Protein AF-0000000085050355 (afdb_homodimer)

Radius of gyration: 16.95 Å; Cα contacts (8 Å, |Δi|>4): 546; chains: 2; bounding box: 40×44×36 Å

Solvent-accessible surface area (backbone atoms only — not comparable to full-atom values): 13183 Å² total; per-residue (Å²): 129,54,68,48,46,66,67,60,40,51,52,50,50,50,52,51,52,51,41,52,52,20,44,69,64,50,34,58,71,58,42,54,68,39,34,41,90,36,72,80,19,34,38,36,40,36,39,44,83,30,73,11,36,65,46,47,52,53,49,56,70,72,55,78,50,58,82,57,66,44,77,59,64,70,51,73,49,29,47,49,92,39,36,31,42,38,37,31,34,30,36,40,79,93,47,90,55,50,28,40,37,40,34,36,33,38,52,50,98,92,41,67,19,37,42,32,36,41,33,38,64,59,47,72,71,118,130,54,67,49,47,65,68,60,38,52,52,50,50,51,51,50,52,50,42,52,52,21,44,69,65,51,34,60,71,59,43,53,68,37,34,41,88,37,72,80,17,34,39,35,42,36,38,44,83,30,70,10,36,66,46,47,52,54,48,55,71,71,54,79,52,59,84,58,66,43,77,60,65,70,50,74,50,29,48,47,94,38,36,32,40,39,36,32,34,29,36,39,79,94,46,91,55,51,29,39,36,39,35,36,33,38,50,51,97,91,40,66,20,35,42,32,37,41,33,37,65,60,45,72,70,120

Secondary structure (DSSP, 8-state):
--B--HHHHHHHHHHHHHHHHHHHHT-HHHHHHHB--STT-EEE-SS-EEESHHHHHHHHHHH--PPPEEEEEEEEEEETTTEEEEEEEEEETT--SEEEEEEEEEEETTEEEEEEEEEEE--S--/--B--HHHHHHHHHHHHHHHHHHHTT-HHHHHHHB--STT-EEE-SS-EEESHHHHHHHHHHH--PPPEEEEEEEEEEETTTEEEEEEEEEETT--SEEEEEEEEEEETTEEEEEEEEEEE--S--

Nearest PDB structures (foldseek):
  2rcd-assembly2_C  TM=9.798E-01  e=4.574E-16  Pectobacterium atrosepticum SCRI1043
  6bju-assembly2_C  TM=9.538E-01  e=9.549E-16  Pseudomonas sp. EGD-AKN5
  6d63-assembly4_H  TM=9.567E-01  e=8.446E-16  Pseudomonas sp. ADP
  6bjt-assembly1_A  TM=9.469E-01  e=2.120E-15  Pseudomonas sp. EGD-AKN5
  6d63-assembly3_F  TM=9.342E-01  e=1.560E-15  Pseudomonas sp. ADP

pLDDT: mean 96.72, std 5.08, range [58.81, 99.0]

Structure (mmCIF, N/CA/C/O backbone):
data_AF-0000000085050355-model_v1
#
loop_
_entity.id
_entity.type
_entity.pdbx_description
1 polymer 'Oxalurate catabolism protein HpxZ'
#
loop_
_atom_site.group_PDB
_atom_site.id
_atom_site.type_symbol
_atom_site.label_atom_id
_atom_site.label_alt_id
_atom_site.label_comp_id
_atom_site.label_asym_id
_atom_site.label_entity_id
_atom_site.label_seq_id
_atom_site.pdbx_PDB_ins_code
_atom_site.Cartn_x
_atom_site.Cartn_y
_atom_site.Cartn_z
_atom_site.occupancy
_atom_site.B_iso_or_equiv
_atom_site.auth_seq_id
_atom_site.auth_comp_id
_atom_site.auth_asym_id
_atom_site.auth_atom_id
_atom_site.pdbx_PDB_model_num
ATOM 1 N N . MET A 1 1 ? -19.562 1.194 10.039 1 87.94 1 MET A N 1
ATOM 2 C CA . MET A 1 1 ? -18.844 0.127 9.344 1 87.94 1 MET A CA 1
ATOM 3 C C . MET A 1 1 ? -18.234 -0.851 10.336 1 87.94 1 MET A C 1
ATOM 5 O O . MET A 1 1 ? -17.656 -0.437 11.344 1 87.94 1 MET A O 1
ATOM 9 N N . ARG A 1 2 ? -18.453 -2.234 10.086 1 91.88 2 ARG A N 1
ATOM 10 C CA . ARG A 1 2 ? -17.891 -3.266 10.953 1 91.88 2 ARG A CA 1
ATOM 11 C C . ARG A 1 2 ? -16.453 -3.578 10.578 1 91.88 2 ARG A C 1
ATOM 13 O O . ARG A 1 2 ? -16.125 -3.73 9.398 1 91.88 2 ARG A O 1
ATOM 20 N N . LEU A 1 3 ? -15.617 -3.609 11.664 1 97.31 3 LEU A N 1
ATOM 21 C CA . LEU A 1 3 ? -14.227 -3.982 11.445 1 97.31 3 LEU A CA 1
ATOM 22 C C . LEU A 1 3 ? -13.992 -5.449 11.797 1 97.31 3 LEU A C 1
ATOM 24 O O . LEU A 1 3 ? -14.539 -5.949 12.781 1 97.31 3 LEU A O 1
ATOM 28 N N . ASN A 1 4 ? -13.297 -6.129 10.977 1 98.44 4 ASN A N 1
ATOM 29 C CA . ASN A 1 4 ? -12.758 -7.457 11.25 1 98.44 4 ASN A CA 1
ATOM 30 C C . ASN A 1 4 ? -13.867 -8.453 11.594 1 98.44 4 ASN A C 1
ATOM 32 O O . ASN A 1 4 ? -13.805 -9.133 12.617 1 98.44 4 ASN A O 1
ATOM 36 N N . ASP A 1 5 ? -14.945 -8.414 10.719 1 98.5 5 ASP A N 1
ATOM 37 C CA . ASP A 1 5 ? -15.852 -9.555 10.781 1 98.5 5 ASP A CA 1
ATOM 38 C C . ASP A 1 5 ? -15.07 -10.875 10.758 1 98.5 5 ASP A C 1
ATOM 40 O O . ASP A 1 5 ? -14.25 -11.094 9.859 1 98.5 5 ASP A O 1
ATOM 44 N N . PRO A 1 6 ? -15.289 -11.742 11.742 1 98.31 6 PRO A N 1
ATOM 45 C CA . PRO A 1 6 ? -14.406 -12.898 11.891 1 98.31 6 PRO A CA 1
ATOM 46 C C . PRO A 1 6 ? -14.414 -13.812 10.672 1 98.31 6 PRO A C 1
ATOM 48 O O . PRO A 1 6 ? -13.391 -14.43 10.344 1 98.31 6 PRO A O 1
ATOM 51 N N . VAL A 1 7 ? -15.516 -13.953 10.039 1 98.44 7 VAL A N 1
ATOM 52 C CA . VAL A 1 7 ? -15.602 -14.812 8.859 1 98.44 7 VAL A CA 1
ATOM 53 C C . VAL A 1 7 ? -14.812 -14.188 7.711 1 98.44 7 VAL A C 1
ATOM 55 O O . VAL A 1 7 ? -14.023 -14.867 7.055 1 98.44 7 VAL A O 1
ATOM 58 N N . LEU A 1 8 ? -15.039 -12.883 7.457 1 98.69 8 LEU A N 1
ATOM 59 C CA . LEU A 1 8 ? -14.352 -12.18 6.379 1 98.69 8 LEU A CA 1
ATOM 60 C C . LEU A 1 8 ? -12.852 -12.102 6.645 1 98.69 8 LEU A C 1
ATOM 62 O O . LEU A 1 8 ? -12.047 -12.219 5.719 1 98.69 8 LEU A O 1
ATOM 66 N N . LEU A 1 9 ? -12.492 -11.883 7.926 1 98.81 9 LEU A N 1
ATOM 67 C CA . LEU A 1 9 ? -11.078 -11.867 8.297 1 98.81 9 LEU A CA 1
ATOM 68 C C . LEU A 1 9 ? -10.422 -13.211 8 1 98.81 9 LEU A C 1
ATOM 70 O O . LEU A 1 9 ? -9.312 -13.258 7.465 1 98.81 9 LEU A O 1
ATOM 74 N N . LYS A 1 10 ? -11.086 -14.289 8.344 1 98.81 10 LYS A N 1
ATOM 75 C CA . LYS A 1 10 ? -10.555 -15.609 8.039 1 98.81 10 LYS A CA 1
ATOM 76 C C . LYS A 1 10 ? -10.375 -15.797 6.535 1 98.81 10 LYS A C 1
ATOM 78 O O . LYS A 1 10 ? -9.344 -16.312 6.09 1 98.81 10 LYS A O 1
ATOM 83 N N . GLU A 1 11 ? -11.359 -15.352 5.758 1 98.81 11 GLU A N 1
ATOM 84 C CA . GLU A 1 11 ? -11.32 -15.508 4.305 1 98.81 11 GLU A CA 1
ATOM 85 C C . GLU A 1 11 ? -10.133 -14.766 3.699 1 98.81 11 GLU A C 1
ATOM 87 O O . GLU A 1 11 ? -9.383 -15.328 2.904 1 98.81 11 GLU A O 1
ATOM 92 N N . VAL A 1 12 ? -9.977 -13.523 4.078 1 98.88 12 VAL A N 1
ATOM 93 C CA . VAL A 1 12 ? -8.922 -12.742 3.451 1 98.88 12 VAL A CA 1
ATOM 94 C C . VAL A 1 12 ? -7.562 -13.195 3.971 1 98.88 12 VAL A C 1
ATOM 96 O O . VAL A 1 12 ? -6.566 -13.164 3.242 1 98.88 12 VAL A O 1
ATOM 99 N N . THR A 1 13 ? -7.5 -13.656 5.211 1 98.94 13 THR A N 1
ATOM 100 C CA . THR A 1 13 ? -6.266 -14.219 5.738 1 98.94 13 THR A CA 1
ATOM 101 C C . THR A 1 13 ? -5.848 -15.453 4.938 1 98.94 13 THR A C 1
ATOM 103 O O . THR A 1 13 ? -4.68 -15.602 4.578 1 98.94 13 THR A O 1
ATOM 106 N N . GLU A 1 14 ? -6.789 -16.297 4.641 1 98.88 14 GLU A N 1
ATOM 107 C CA . GLU A 1 14 ? -6.512 -17.469 3.818 1 98.88 14 GLU A CA 1
ATOM 108 C C . GLU A 1 14 ? -6.043 -17.062 2.424 1 98.88 14 GLU A C 1
ATOM 110 O O . GLU A 1 14 ? -5.121 -17.672 1.874 1 98.88 14 GLU A O 1
ATOM 115 N N . ALA A 1 15 ? -6.664 -16.062 1.852 1 98.94 15 ALA A N 1
ATOM 116 C CA . ALA A 1 15 ? -6.258 -15.578 0.539 1 98.94 15 ALA A CA 1
ATOM 117 C C . ALA A 1 15 ? -4.84 -15.016 0.579 1 98.94 15 ALA A C 1
ATOM 119 O O . ALA A 1 15 ? -4.043 -15.266 -0.331 1 98.94 15 ALA A O 1
ATOM 120 N N . PHE A 1 16 ? -4.52 -14.297 1.636 1 98.94 16 PHE A N 1
ATOM 121 C CA . PHE A 1 16 ? -3.189 -13.719 1.806 1 98.94 16 PHE A CA 1
ATOM 122 C C . PHE A 1 16 ? -2.131 -14.82 1.852 1 98.94 16 PHE A C 1
ATOM 124 O O . PHE A 1 16 ? -1.107 -14.727 1.17 1 98.94 16 PHE A O 1
ATOM 131 N N . TYR A 1 17 ? -2.373 -15.828 2.617 1 98.94 17 TYR A N 1
ATOM 132 C CA . TYR A 1 17 ? -1.366 -16.875 2.76 1 98.94 17 TYR A CA 1
ATOM 133 C C . TYR A 1 17 ? -1.316 -17.75 1.52 1 98.94 17 TYR A C 1
ATOM 135 O O . TYR A 1 17 ? -0.266 -18.312 1.187 1 98.94 17 TYR A O 1
ATOM 143 N N . ALA A 1 18 ? -2.465 -17.875 0.784 1 98.88 18 ALA A N 1
ATOM 144 C CA . ALA A 1 18 ? -2.428 -18.531 -0.52 1 98.88 18 ALA A CA 1
ATOM 145 C C . ALA A 1 18 ? -1.526 -17.766 -1.49 1 98.88 18 ALA A C 1
ATOM 147 O O . ALA A 1 18 ? -0.791 -18.375 -2.27 1 98.88 18 ALA A O 1
ATOM 148 N N . TYR A 1 19 ? -1.562 -16.484 -1.423 1 98.88 19 TYR A N 1
ATOM 149 C CA . TYR A 1 19 ? -0.681 -15.68 -2.262 1 98.88 19 TYR A CA 1
ATOM 150 C C . TYR A 1 19 ? 0.779 -15.898 -1.882 1 98.88 19 TYR A C 1
ATOM 152 O O . TYR A 1 19 ? 1.638 -16.047 -2.754 1 98.88 19 TYR A O 1
ATOM 160 N N . GLU A 1 20 ? 1.057 -15.852 -0.571 1 98.88 20 GLU A N 1
ATOM 161 C CA . GLU A 1 20 ? 2.424 -16.078 -0.113 1 98.88 20 GLU A CA 1
ATOM 162 C C . GLU A 1 20 ? 2.957 -17.422 -0.604 1 98.88 20 GLU A C 1
ATOM 164 O O . GLU A 1 20 ? 4.09 -17.516 -1.077 1 98.88 20 GLU A O 1
ATOM 169 N N . ALA A 1 21 ? 2.117 -18.422 -0.503 1 98.81 21 ALA A N 1
ATOM 170 C CA . ALA A 1 21 ? 2.51 -19.75 -0.967 1 98.81 21 ALA A CA 1
ATOM 171 C C . ALA A 1 21 ? 2.77 -19.75 -2.471 1 98.81 21 ALA A C 1
ATOM 173 O O . ALA A 1 21 ? 3.744 -20.344 -2.938 1 98.81 21 ALA A O 1
ATOM 174 N N . ALA A 1 22 ? 1.884 -19.125 -3.236 1 98.81 22 ALA A N 1
ATOM 175 C CA . ALA A 1 22 ? 2.037 -19.031 -4.688 1 98.81 22 ALA A CA 1
ATOM 176 C C . ALA A 1 22 ? 3.318 -18.297 -5.059 1 98.81 22 ALA A C 1
ATOM 178 O O . ALA A 1 22 ? 4.039 -18.703 -5.973 1 98.81 22 ALA A O 1
ATOM 179 N N . LEU A 1 23 ? 3.586 -17.203 -4.363 1 98.38 23 LEU A N 1
ATOM 180 C CA . LEU A 1 23 ? 4.777 -16.391 -4.594 1 98.38 23 LEU A CA 1
ATOM 181 C C . LEU A 1 23 ? 6.043 -17.203 -4.344 1 98.38 23 LEU A C 1
ATOM 183 O O . LEU A 1 23 ? 6.969 -17.172 -5.16 1 98.38 23 LEU A O 1
ATOM 187 N N . MET A 1 24 ? 6.105 -17.906 -3.279 1 97.94 24 MET A N 1
ATOM 188 C CA . MET A 1 24 ? 7.285 -18.672 -2.898 1 97.94 24 MET A CA 1
ATOM 189 C C . MET A 1 24 ? 7.48 -19.859 -3.83 1 97.94 24 MET A C 1
ATOM 191 O O . MET A 1 24 ? 8.609 -20.297 -4.062 1 97.94 24 MET A O 1
ATOM 195 N N . ALA A 1 25 ? 6.402 -20.328 -4.441 1 98 25 ALA A N 1
ATOM 196 C CA . ALA A 1 25 ? 6.457 -21.469 -5.352 1 98 25 ALA A CA 1
ATOM 197 C C . ALA A 1 25 ? 6.57 -21 -6.801 1 98 25 ALA A C 1
ATOM 199 O O . ALA A 1 25 ? 6.656 -21.828 -7.715 1 98 25 ALA A O 1
ATOM 200 N N . ASP A 1 26 ? 6.547 -19.734 -7.02 1 97.62 26 ASP A N 1
ATOM 201 C CA . ASP A 1 26 ? 6.496 -19.156 -8.359 1 97.62 26 ASP A CA 1
ATOM 202 C C . ASP A 1 26 ? 5.344 -19.75 -9.164 1 97.62 26 ASP A C 1
ATOM 204 O O . ASP A 1 26 ? 5.531 -20.141 -10.32 1 97.62 26 ASP A O 1
ATOM 208 N N . ASP A 1 27 ? 4.27 -19.906 -8.523 1 98.19 27 ASP A N 1
ATOM 209 C CA . ASP A 1 27 ? 3.025 -20.359 -9.141 1 98.19 27 ASP A CA 1
ATOM 210 C C . ASP A 1 27 ? 2.285 -19.188 -9.789 1 98.19 27 ASP A C 1
ATOM 212 O O . ASP A 1 27 ? 1.373 -18.609 -9.188 1 98.19 27 ASP A O 1
ATOM 216 N N . ILE A 1 28 ? 2.592 -18.859 -11.023 1 97.94 28 ILE A N 1
ATOM 217 C CA . ILE A 1 28 ? 2.131 -17.672 -11.711 1 97.94 28 ILE A CA 1
ATOM 218 C C . ILE A 1 28 ? 0.614 -17.719 -11.883 1 97.94 28 ILE A C 1
ATOM 220 O O . ILE A 1 28 ? -0.086 -16.75 -11.586 1 97.94 28 ILE A O 1
ATOM 224 N N . PRO A 1 29 ? 0.012 -18.891 -12.32 1 98 29 PRO A N 1
ATOM 225 C CA . PRO A 1 29 ? -1.447 -18.938 -12.445 1 98 29 PRO A CA 1
ATOM 226 C C . PRO A 1 29 ? -2.158 -18.641 -11.125 1 98 29 PRO A C 1
ATOM 228 O O . PRO A 1 29 ? -3.172 -17.938 -11.109 1 98 29 PRO A O 1
ATOM 231 N N . ALA A 1 30 ? -1.652 -19.141 -10.016 1 98.31 30 ALA A N 1
ATOM 232 C CA . ALA A 1 30 ? -2.268 -18.891 -8.719 1 98.31 30 ALA A CA 1
ATOM 233 C C . ALA A 1 30 ? -2.152 -17.422 -8.328 1 98.31 30 ALA A C 1
ATOM 235 O O . ALA A 1 30 ? -3.1 -16.844 -7.797 1 98.31 30 ALA A O 1
ATOM 236 N N . MET A 1 31 ? -0.93 -16.812 -8.547 1 98.62 31 MET A N 1
ATOM 237 C CA . MET A 1 31 ? -0.775 -15.383 -8.273 1 98.62 31 MET A CA 1
ATOM 238 C C . MET A 1 31 ? -1.747 -14.555 -9.117 1 98.62 31 MET A C 1
ATOM 240 O O . MET A 1 31 ? -2.373 -13.625 -8.609 1 98.62 31 MET A O 1
ATOM 244 N N . ASP A 1 32 ? -1.869 -14.977 -10.328 1 98.25 32 ASP A N 1
ATOM 245 C CA . ASP A 1 32 ? -2.762 -14.273 -11.242 1 98.25 32 ASP A CA 1
ATOM 246 C C . ASP A 1 32 ? -4.211 -14.344 -10.766 1 98.25 32 ASP A C 1
ATOM 248 O O . ASP A 1 32 ? -4.953 -13.359 -10.859 1 98.25 32 ASP A O 1
ATOM 252 N N . ARG A 1 33 ? -4.664 -15.453 -10.227 1 98.25 33 ARG A N 1
ATOM 253 C CA . ARG A 1 33 ? -6.027 -15.641 -9.75 1 98.25 33 ARG A CA 1
ATOM 254 C C . ARG A 1 33 ? -6.301 -14.773 -8.523 1 98.25 33 ARG A C 1
ATOM 256 O O . ARG A 1 33 ? -7.453 -14.453 -8.234 1 98.25 33 ARG A O 1
ATOM 263 N N . LEU A 1 34 ? -5.254 -14.383 -7.887 1 98.81 34 LEU A N 1
ATOM 264 C CA . LEU A 1 34 ? -5.418 -13.664 -6.625 1 98.81 34 LEU A CA 1
ATOM 265 C C . LEU A 1 34 ? -5.301 -12.156 -6.836 1 98.81 34 LEU A C 1
ATOM 267 O O . LEU A 1 34 ? -5.574 -11.375 -5.922 1 98.81 34 LEU A O 1
ATOM 271 N N . PHE A 1 35 ? -4.922 -11.719 -8.039 1 98.88 35 PHE A N 1
ATOM 272 C CA . PHE A 1 35 ? -4.941 -10.305 -8.398 1 98.88 35 PHE A CA 1
ATOM 273 C C . PHE A 1 35 ? -6.18 -9.977 -9.227 1 98.88 35 PHE A C 1
ATOM 275 O O . PHE A 1 35 ? -6.613 -10.789 -10.055 1 98.88 35 PHE A O 1
ATOM 282 N N . ARG A 1 36 ? -6.734 -8.852 -8.992 1 98.75 36 ARG A N 1
ATOM 283 C CA . ARG A 1 36 ? -7.832 -8.43 -9.859 1 98.75 36 ARG A CA 1
ATOM 284 C C . ARG A 1 36 ? -7.355 -8.234 -11.297 1 98.75 36 ARG A C 1
ATOM 286 O O . ARG A 1 36 ? -6.387 -7.512 -11.539 1 98.75 36 ARG A O 1
ATOM 293 N N . GLU A 1 37 ? -8.039 -8.836 -12.203 1 98.31 37 GLU A N 1
ATOM 294 C CA . GLU A 1 37 ? -7.738 -8.688 -13.625 1 98.31 37 GLU A CA 1
ATOM 295 C C . GLU A 1 37 ? -8.344 -7.402 -14.18 1 98.31 37 GLU A C 1
ATOM 297 O O . GLU A 1 37 ? -9.414 -7.43 -14.789 1 98.31 37 GLU A O 1
ATOM 302 N N . ALA A 1 38 ? -7.605 -6.316 -14.055 1 98.44 38 ALA A N 1
ATOM 303 C CA . ALA A 1 38 ? -8.141 -5.02 -14.453 1 98.44 38 ALA A CA 1
ATOM 304 C C . ALA A 1 38 ? -7.016 -4.02 -14.719 1 98.44 38 ALA A C 1
ATOM 306 O O . ALA A 1 38 ? -5.902 -4.18 -14.203 1 98.44 38 ALA A O 1
ATOM 307 N N . ALA A 1 39 ? -7.293 -2.986 -15.477 1 98.31 39 ALA A N 1
ATOM 308 C CA . ALA A 1 39 ? -6.336 -1.929 -15.789 1 98.31 39 ALA A CA 1
ATOM 309 C C . ALA A 1 39 ? -6.035 -1.078 -14.555 1 98.31 39 ALA A C 1
ATOM 311 O O . ALA A 1 39 ? -4.996 -0.412 -14.492 1 98.31 39 ALA A O 1
ATOM 312 N N . GLU A 1 40 ? -6.891 -1.129 -13.492 1 98.44 40 GLU A N 1
ATOM 313 C CA . GLU A 1 40 ? -6.73 -0.308 -12.297 1 98.44 40 GLU A CA 1
ATOM 314 C C . GLU A 1 40 ? -5.824 -0.994 -11.273 1 98.44 40 GLU A C 1
ATOM 316 O O . GLU A 1 40 ? -5.383 -0.368 -10.312 1 98.44 40 GLU A O 1
ATOM 321 N N . THR A 1 41 ? -5.531 -2.287 -11.516 1 98.88 41 THR A N 1
ATOM 322 C CA . THR A 1 41 ? -4.68 -3.014 -10.586 1 98.88 41 THR A CA 1
ATOM 323 C C . THR A 1 41 ? -3.23 -2.543 -10.695 1 98.88 41 THR A C 1
ATOM 325 O O . THR A 1 41 ? -2.686 -2.451 -11.797 1 98.88 41 THR A O 1
ATOM 328 N N . ILE A 1 42 ? -2.625 -2.219 -9.516 1 98.94 42 ILE A N 1
ATOM 329 C CA . ILE A 1 42 ? -1.301 -1.604 -9.531 1 98.94 42 ILE A CA 1
ATOM 330 C C . ILE A 1 42 ? -0.37 -2.357 -8.586 1 98.94 42 ILE A C 1
ATOM 332 O O . ILE A 1 42 ? -0.769 -2.729 -7.48 1 98.94 42 ILE A O 1
ATOM 336 N N . ARG A 1 43 ? 0.826 -2.582 -9.023 1 98.88 43 ARG A N 1
ATOM 337 C CA . ARG A 1 43 ? 1.877 -3.129 -8.164 1 98.88 43 ARG A CA 1
ATOM 338 C C . ARG A 1 43 ? 3.148 -2.293 -8.266 1 98.88 43 ARG A C 1
ATOM 340 O O . ARG A 1 43 ? 3.723 -2.146 -9.344 1 98.88 43 ARG A O 1
ATOM 347 N N . PHE A 1 44 ? 3.496 -1.656 -7.16 1 98.81 44 PHE A N 1
ATOM 348 C CA . PHE A 1 44 ? 4.844 -1.123 -6.988 1 98.81 44 PHE A CA 1
ATOM 349 C C . PHE A 1 44 ? 5.758 -2.16 -6.348 1 98.81 44 PHE A C 1
ATOM 351 O O . PHE A 1 44 ? 5.586 -2.508 -5.176 1 98.81 44 PHE A O 1
ATOM 358 N N . GLY A 1 45 ? 6.68 -2.725 -7.129 1 97.62 45 GLY A N 1
ATOM 359 C CA . GLY A 1 45 ? 7.648 -3.676 -6.602 1 97.62 45 GLY A CA 1
ATOM 360 C C . GLY A 1 45 ? 8.898 -3.016 -6.059 1 97.62 45 GLY A C 1
ATOM 361 O O . GLY A 1 45 ? 8.938 -1.794 -5.891 1 97.62 45 GLY A O 1
ATOM 362 N N . VAL A 1 46 ? 9.867 -3.846 -5.711 1 96.25 46 VAL A N 1
ATOM 363 C CA . VAL A 1 46 ? 11.117 -3.314 -5.168 1 96.25 46 VAL A CA 1
ATOM 364 C C . VAL A 1 46 ? 11.734 -2.328 -6.156 1 96.25 46 VAL A C 1
ATOM 366 O O . VAL A 1 46 ? 12.148 -1.231 -5.773 1 96.25 46 VAL A O 1
ATOM 369 N N . GLY A 1 47 ? 11.734 -2.744 -7.398 1 95.88 47 GLY A N 1
ATOM 370 C CA . GLY A 1 47 ? 12.328 -1.902 -8.422 1 95.88 47 GLY A CA 1
ATOM 371 C C . GLY A 1 47 ? 11.383 -1.597 -9.57 1 95.88 47 GLY A C 1
ATOM 372 O O . GLY A 1 47 ? 11.789 -1.001 -10.57 1 95.88 47 GLY A O 1
ATOM 373 N N . GLU A 1 48 ? 10.094 -2.002 -9.453 1 96.81 48 GLU A N 1
ATOM 374 C CA . GLU A 1 48 ? 9.164 -1.922 -10.57 1 96.81 48 GLU A CA 1
ATOM 375 C C . GLU A 1 48 ? 7.969 -1.037 -10.234 1 96.81 48 GLU A C 1
ATOM 377 O O . GLU A 1 48 ? 7.52 -1.004 -9.086 1 96.81 48 GLU A O 1
ATOM 382 N N . VAL A 1 49 ? 7.516 -0.317 -11.164 1 98.31 49 VAL A N 1
ATOM 383 C CA . VAL A 1 49 ? 6.27 0.445 -11.141 1 98.31 49 VAL A CA 1
ATOM 384 C C . VAL A 1 49 ? 5.34 -0.052 -12.242 1 98.31 49 VAL A C 1
ATOM 386 O O . VAL A 1 49 ? 5.52 0.289 -13.414 1 98.31 49 VAL A O 1
ATOM 389 N N . LEU A 1 50 ? 4.336 -0.841 -11.844 1 98.75 50 LEU A N 1
ATOM 390 C CA . LEU A 1 50 ? 3.523 -1.568 -12.812 1 98.75 50 LEU A CA 1
ATOM 391 C C . LEU A 1 50 ? 2.064 -1.129 -12.734 1 98.75 50 LEU A C 1
ATOM 393 O O . LEU A 1 50 ? 1.419 -1.282 -11.703 1 98.75 50 LEU A O 1
ATOM 397 N N . TYR A 1 51 ? 1.546 -0.562 -13.789 1 98.81 51 TYR A N 1
ATOM 398 C CA . TYR A 1 51 ? 0.153 -0.149 -13.914 1 98.81 51 TYR A CA 1
ATOM 399 C C . TYR A 1 51 ? -0.626 -1.12 -14.797 1 98.81 51 TYR A C 1
ATOM 401 O O . TYR A 1 51 ? -0.312 -1.287 -15.977 1 98.81 51 TYR A O 1
ATOM 409 N N . GLY A 1 52 ? -1.594 -1.771 -14.164 1 98.88 52 GLY A N 1
ATOM 410 C CA . GLY A 1 52 ? -2.451 -2.693 -14.891 1 98.88 52 GLY A CA 1
ATOM 411 C C . GLY A 1 52 ? -2.006 -4.141 -14.781 1 98.88 52 GLY A C 1
ATOM 412 O O . GLY A 1 52 ? -0.808 -4.422 -14.711 1 98.88 52 GLY A O 1
ATOM 413 N N . ILE A 1 53 ? -2.988 -5.023 -14.938 1 98.81 53 ILE A N 1
ATOM 414 C CA . ILE A 1 53 ? -2.744 -6.445 -14.727 1 98.81 53 ILE A CA 1
ATOM 415 C C . ILE A 1 53 ? -1.814 -6.977 -15.82 1 98.81 53 ILE A C 1
ATOM 417 O O . ILE A 1 53 ? -0.996 -7.863 -15.562 1 98.81 53 ILE A O 1
ATOM 421 N N . GLU A 1 54 ? -1.865 -6.41 -16.984 1 98.69 54 GLU A N 1
ATOM 422 C CA . GLU A 1 54 ? -1.025 -6.906 -18.078 1 98.69 54 GLU A CA 1
ATOM 423 C C . GLU A 1 54 ? 0.451 -6.633 -17.797 1 98.69 54 GLU A C 1
ATOM 425 O O . GLU A 1 54 ? 1.305 -7.48 -18.062 1 98.69 54 GLU A O 1
ATOM 430 N N . ALA A 1 55 ? 0.748 -5.43 -17.281 1 98.69 55 ALA A N 1
ATOM 431 C CA . ALA A 1 55 ? 2.125 -5.113 -16.906 1 98.69 55 ALA A CA 1
ATOM 432 C C . ALA A 1 55 ? 2.623 -6.047 -15.805 1 98.69 55 ALA A C 1
ATOM 434 O O . ALA A 1 55 ? 3.775 -6.488 -15.828 1 98.69 55 ALA A O 1
ATOM 435 N N . ILE A 1 56 ? 1.751 -6.383 -14.852 1 98.38 56 ILE A N 1
ATOM 436 C CA . ILE A 1 56 ? 2.109 -7.262 -13.742 1 98.38 56 ILE A CA 1
ATOM 437 C C . ILE A 1 56 ? 2.367 -8.672 -14.266 1 98.38 56 ILE A C 1
ATOM 439 O O . ILE A 1 56 ? 3.354 -9.312 -13.891 1 98.38 56 ILE A O 1
ATOM 443 N N . ARG A 1 57 ? 1.526 -9.156 -15.18 1 98.06 57 ARG A N 1
ATOM 444 C CA . ARG A 1 57 ? 1.688 -10.477 -15.773 1 98.06 57 ARG A CA 1
ATOM 445 C C . ARG A 1 57 ? 2.994 -10.57 -16.562 1 98.06 57 ARG A C 1
ATOM 447 O O . ARG A 1 57 ? 3.729 -11.547 -16.438 1 98.06 57 ARG A O 1
ATOM 454 N N . GLU A 1 58 ? 3.301 -9.555 -17.328 1 97.62 58 GLU A N 1
ATOM 455 C CA . GLU A 1 58 ? 4.531 -9.547 -18.109 1 97.62 58 GLU A CA 1
ATOM 456 C C . GLU A 1 58 ? 5.762 -9.555 -17.219 1 97.62 58 GLU A C 1
ATOM 458 O O . GLU A 1 58 ? 6.742 -10.242 -17.5 1 97.62 58 GLU A O 1
ATOM 463 N N . PHE A 1 59 ? 5.703 -8.828 -16.219 1 97.19 59 PHE A N 1
ATOM 464 C CA . PHE A 1 59 ? 6.805 -8.781 -15.258 1 97.19 59 PHE A CA 1
ATOM 465 C C . PHE A 1 59 ? 7.035 -10.156 -14.633 1 97.19 59 PHE A C 1
ATOM 467 O O . PHE A 1 59 ? 8.172 -10.617 -14.539 1 97.19 59 PHE A O 1
ATOM 474 N N . ARG A 1 60 ? 5.941 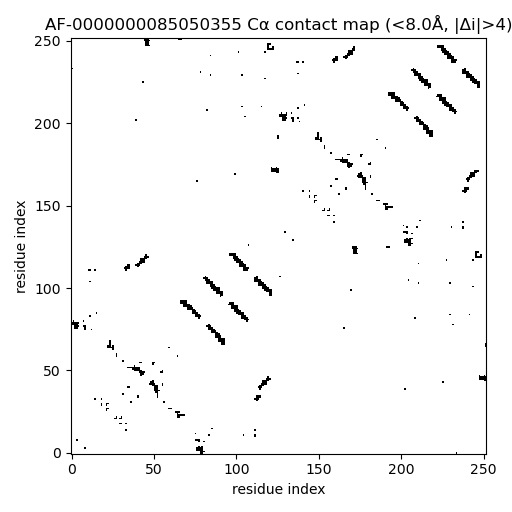-10.781 -14.156 1 96.81 60 ARG A N 1
ATOM 475 C CA . ARG A 1 60 ? 6.062 -12.07 -13.484 1 96.81 60 ARG A CA 1
ATOM 476 C C . ARG A 1 60 ? 6.645 -13.125 -14.422 1 96.81 60 ARG A C 1
ATOM 478 O O . ARG A 1 60 ? 7.438 -13.969 -14 1 96.81 60 ARG A O 1
ATOM 485 N N . LYS A 1 61 ? 6.266 -13.094 -15.664 1 94.56 61 LYS A N 1
ATOM 486 C CA . LYS A 1 61 ? 6.777 -14.031 -16.656 1 94.56 61 LYS A CA 1
ATOM 487 C C . LYS A 1 61 ? 8.281 -13.883 -16.828 1 94.56 61 LYS A C 1
ATOM 489 O O . LYS A 1 61 ? 9 -14.875 -17.016 1 94.56 61 LYS A O 1
ATOM 494 N N . GLY A 1 62 ? 8.773 -12.688 -16.781 1 91.44 62 GLY A N 1
ATOM 495 C CA . GLY A 1 62 ? 10.18 -12.398 -17.031 1 91.44 62 GLY A CA 1
ATOM 496 C C . GLY A 1 62 ? 11.047 -12.555 -15.789 1 91.44 62 GLY A C 1
ATOM 497 O O . GLY A 1 62 ? 12.266 -12.703 -15.898 1 91.44 62 GLY A O 1
ATOM 498 N N . ARG A 1 63 ? 10.57 -12.625 -14.641 1 88.88 63 ARG A N 1
ATOM 499 C CA . ARG A 1 63 ? 11.305 -12.531 -13.375 1 88.88 63 ARG A CA 1
ATOM 500 C C . ARG A 1 63 ? 11.914 -13.875 -12.992 1 88.88 63 ARG A C 1
ATOM 502 O O . ARG A 1 63 ? 13.016 -13.93 -12.453 1 88.88 63 ARG A O 1
ATOM 509 N N . GLY A 1 64 ? 11.203 -14.938 -13.281 1 89.44 64 GLY A N 1
ATOM 510 C CA . GLY A 1 64 ? 11.672 -16.266 -12.914 1 89.44 64 GLY A CA 1
ATOM 511 C C . GLY A 1 64 ? 11.523 -16.562 -11.43 1 89.44 64 GLY A C 1
ATOM 512 O O . GLY A 1 64 ? 12.32 -17.297 -10.852 1 89.44 64 GLY A O 1
ATOM 513 N N . GLY A 1 65 ? 10.586 -15.836 -10.812 1 93.31 65 GLY A N 1
ATOM 514 C CA . GLY A 1 65 ? 10.297 -16.109 -9.414 1 93.31 65 GLY A CA 1
ATOM 515 C C . GLY A 1 65 ? 10.805 -15.031 -8.477 1 93.31 65 GLY A C 1
ATOM 516 O O . GLY A 1 65 ? 11.656 -14.219 -8.852 1 93.31 65 GLY A O 1
ATOM 517 N N . SER A 1 66 ? 10.242 -15.039 -7.199 1 93.62 66 SER A N 1
ATOM 518 C CA . SER A 1 66 ? 10.656 -14.125 -6.141 1 93.62 66 SER A CA 1
ATOM 519 C C . SER A 1 66 ? 11.766 -14.727 -5.289 1 93.62 66 SER A C 1
ATOM 521 O O . SER A 1 66 ? 11.781 -15.938 -5.047 1 93.62 66 SER A O 1
ATOM 523 N N . PRO A 1 67 ? 12.742 -13.852 -4.828 1 94 67 PRO A N 1
ATOM 524 C CA . PRO A 1 67 ? 13.641 -14.359 -3.793 1 94 67 PRO A CA 1
ATOM 525 C C . PRO A 1 67 ? 12.898 -14.961 -2.605 1 94 67 PRO A C 1
ATOM 527 O O . PRO A 1 67 ? 11.867 -14.43 -2.188 1 94 67 PRO A O 1
ATOM 530 N N . GLN A 1 68 ? 13.414 -16.062 -2.131 1 96.38 68 GLN A N 1
ATOM 531 C CA . GLN A 1 68 ? 12.797 -16.719 -0.982 1 96.38 68 GLN A CA 1
ATOM 532 C C . GLN A 1 68 ? 12.812 -15.805 0.243 1 96.38 68 GLN A C 1
ATOM 534 O O . GLN A 1 68 ? 13.773 -15.078 0.472 1 96.38 68 GLN A O 1
ATOM 539 N N . ARG A 1 69 ? 11.734 -15.906 0.891 1 97.56 69 ARG A N 1
ATOM 540 C CA . ARG A 1 69 ? 11.609 -15.047 2.068 1 97.56 69 ARG A CA 1
ATOM 541 C C . ARG A 1 69 ? 10.859 -15.766 3.188 1 97.56 69 ARG A C 1
ATOM 543 O O . ARG A 1 69 ? 10.195 -16.781 2.947 1 97.56 69 ARG A O 1
ATOM 550 N N . LYS A 1 70 ? 11.023 -15.227 4.414 1 97.19 70 LYS A N 1
ATOM 551 C CA . LYS A 1 70 ? 10.203 -15.57 5.57 1 97.19 70 LYS A CA 1
ATOM 552 C C . LYS A 1 70 ? 9.414 -14.359 6.062 1 97.19 70 LYS A C 1
ATOM 554 O O . LYS A 1 70 ? 9.938 -13.242 6.113 1 97.19 70 LYS A O 1
ATOM 559 N N . LEU A 1 71 ? 8.164 -14.656 6.34 1 98.44 71 LEU A N 1
ATOM 560 C CA . LEU A 1 71 ? 7.332 -13.57 6.844 1 98.44 71 LEU A CA 1
ATOM 561 C C . LEU A 1 71 ? 7.652 -13.273 8.305 1 98.44 71 LEU A C 1
ATOM 563 O O . LEU A 1 71 ? 7.906 -14.195 9.086 1 98.44 71 LEU A O 1
ATOM 567 N N . GLY A 1 72 ? 7.773 -12.031 8.594 1 98.38 72 GLY A N 1
ATOM 568 C CA . GLY A 1 72 ? 7.734 -11.57 9.977 1 98.38 72 GLY A CA 1
ATOM 569 C C . GLY A 1 72 ? 6.328 -11.281 10.469 1 98.38 72 GLY A C 1
ATOM 570 O O . GLY A 1 72 ? 5.445 -12.133 10.375 1 98.38 72 GLY A O 1
ATOM 571 N N . ARG A 1 73 ? 6.195 -10.023 11.016 1 98.69 73 ARG A N 1
ATOM 572 C CA . ARG A 1 73 ? 4.875 -9.609 11.484 1 98.69 73 ARG A CA 1
ATOM 573 C C . ARG A 1 73 ? 3.91 -9.43 10.32 1 98.69 73 ARG A C 1
ATOM 575 O O . ARG A 1 73 ? 4.262 -8.82 9.305 1 98.69 73 ARG A O 1
ATOM 582 N N . VAL A 1 74 ? 2.701 -10 10.359 1 98.94 74 VAL A N 1
ATOM 583 C CA . VAL A 1 74 ? 1.611 -9.828 9.406 1 98.94 74 VAL A CA 1
ATOM 584 C C . VAL A 1 74 ? 0.409 -9.195 10.102 1 98.94 74 VAL A C 1
ATOM 586 O O . VAL A 1 74 ? 0.014 -9.625 11.188 1 98.94 74 VAL A O 1
ATOM 589 N N . GLU A 1 75 ? -0.115 -8.141 9.555 1 98.88 75 GLU A N 1
ATOM 590 C CA . GLU A 1 75 ? -1.313 -7.473 10.055 1 98.88 75 GLU A CA 1
ATOM 591 C C . GLU A 1 75 ? -2.363 -7.32 8.961 1 98.88 75 GLU A C 1
ATOM 593 O O . GLU A 1 75 ? -2.092 -6.73 7.91 1 98.88 75 GLU A O 1
ATOM 598 N N . ILE A 1 76 ? -3.545 -7.891 9.219 1 98.94 76 ILE A N 1
ATOM 599 C CA . ILE A 1 76 ? -4.645 -7.816 8.266 1 98.94 76 ILE A CA 1
ATOM 600 C C . ILE A 1 76 ? -5.859 -7.172 8.93 1 98.94 76 ILE A C 1
ATOM 602 O O . ILE A 1 76 ? -6.211 -7.512 10.062 1 98.94 76 ILE A O 1
ATOM 606 N N . THR A 1 77 ? -6.426 -6.195 8.328 1 98.94 77 THR A N 1
ATOM 607 C CA . THR A 1 77 ? -7.637 -5.547 8.812 1 98.94 77 THR A CA 1
ATOM 608 C C . THR A 1 77 ? -8.727 -5.574 7.746 1 98.94 77 THR A C 1
ATOM 610 O O . THR A 1 77 ? -8.484 -5.219 6.59 1 98.94 77 THR A O 1
ATOM 613 N N . VAL A 1 78 ? -9.898 -5.992 8.102 1 98.88 78 VAL A N 1
ATOM 614 C CA . VAL A 1 78 ? -11.055 -6.008 7.207 1 98.88 78 VAL A CA 1
ATOM 615 C C . VAL A 1 78 ? -11.984 -4.84 7.535 1 98.88 78 VAL A C 1
ATOM 617 O O . VAL A 1 78 ? -12.328 -4.625 8.703 1 98.88 78 VAL A O 1
ATOM 620 N N . TYR A 1 79 ? -12.297 -4.066 6.496 1 98.81 79 TYR A N 1
ATOM 621 C CA . TYR A 1 79 ? -13.211 -2.939 6.605 1 98.81 79 TYR A CA 1
ATOM 622 C C . TYR A 1 79 ? -14.547 -3.25 5.934 1 98.81 79 TYR A C 1
ATOM 624 O O . TYR A 1 79 ? -14.609 -3.418 4.715 1 98.81 79 TYR A O 1
ATOM 632 N N . GLY A 1 80 ? -15.625 -3.283 6.695 1 97.81 80 GLY A N 1
ATOM 633 C CA . GLY A 1 80 ? -16.938 -3.588 6.125 1 97.81 80 GLY A CA 1
ATOM 634 C C . GLY A 1 80 ? -16.984 -4.957 5.477 1 97.81 80 GLY A C 1
ATOM 635 O O . GLY A 1 80 ? -16.438 -5.926 6 1 97.81 80 GLY A O 1
ATOM 636 N N . ALA A 1 81 ? -17.688 -4.977 4.34 1 96.94 81 ALA A N 1
ATOM 637 C CA . ALA A 1 81 ? -17.984 -6.289 3.775 1 96.94 81 ALA A CA 1
ATOM 638 C C . ALA A 1 81 ? -17.062 -6.598 2.594 1 96.94 81 ALA A C 1
ATOM 640 O O . ALA A 1 81 ? -17.062 -7.719 2.082 1 96.94 81 ALA A O 1
ATOM 641 N N . ALA A 1 82 ? -16.172 -5.59 2.248 1 97.56 82 ALA A N 1
ATOM 642 C CA . ALA A 1 82 ? -15.633 -5.844 0.914 1 97.56 82 ALA A CA 1
ATOM 643 C C . ALA A 1 82 ? -14.211 -5.309 0.778 1 97.56 82 ALA A C 1
ATOM 645 O O . ALA A 1 82 ? -13.656 -5.266 -0.323 1 97.56 82 ALA A O 1
ATOM 646 N N . PHE A 1 83 ? -13.594 -4.84 1.862 1 98.81 83 PHE A N 1
ATOM 647 C CA . PHE A 1 83 ? -12.281 -4.219 1.714 1 98.81 83 PHE A CA 1
ATOM 648 C C . PHE A 1 83 ? -11.352 -4.641 2.846 1 98.81 83 PHE A C 1
ATOM 650 O O . PHE A 1 83 ? -11.781 -4.746 3.998 1 98.81 83 PHE A O 1
ATOM 657 N N . ALA A 1 84 ? -10.102 -4.91 2.512 1 98.94 84 ALA A N 1
ATOM 658 C CA . ALA A 1 84 ? -9.109 -5.25 3.533 1 98.94 84 ALA A CA 1
ATOM 659 C C . ALA A 1 84 ? -7.73 -4.719 3.16 1 98.94 84 ALA A C 1
ATOM 661 O O . ALA A 1 84 ? -7.441 -4.5 1.981 1 98.94 84 ALA A O 1
ATOM 662 N N . THR A 1 85 ? -6.977 -4.449 4.129 1 99 85 THR A N 1
ATOM 663 C CA . THR A 1 85 ? -5.547 -4.215 3.967 1 99 85 THR A CA 1
ATOM 664 C C . THR A 1 85 ? -4.738 -5.336 4.613 1 99 85 THR A C 1
ATOM 666 O O . THR A 1 85 ? -5.145 -5.895 5.633 1 99 85 THR A O 1
ATOM 669 N N . ALA A 1 86 ? -3.664 -5.688 4.016 1 99 86 ALA A N 1
ATOM 670 C CA . ALA A 1 86 ? -2.705 -6.648 4.555 1 99 86 ALA A CA 1
ATOM 671 C C . ALA A 1 86 ? -1.287 -6.09 4.516 1 99 86 ALA A C 1
ATOM 673 O O . ALA A 1 86 ? -0.834 -5.594 3.482 1 99 86 ALA A O 1
ATOM 674 N N . HIS A 1 87 ? -0.627 -6.117 5.613 1 98.94 87 HIS A N 1
ATOM 675 C CA . HIS A 1 87 ? 0.76 -5.688 5.758 1 98.94 87 HIS A CA 1
ATOM 676 C C . HIS A 1 87 ? 1.643 -6.836 6.238 1 98.94 87 HIS A C 1
ATOM 678 O O . HIS A 1 87 ? 1.246 -7.605 7.117 1 98.94 87 HIS A O 1
ATOM 684 N N . ALA A 1 88 ? 2.768 -6.957 5.625 1 98.88 88 ALA A N 1
ATOM 685 C CA . ALA A 1 88 ? 3.715 -7.984 6.043 1 98.88 88 ALA A CA 1
ATOM 686 C C . ALA A 1 88 ? 5.145 -7.449 6.043 1 98.88 88 ALA A C 1
ATOM 688 O O . ALA A 1 88 ? 5.559 -6.766 5.105 1 98.88 88 ALA A O 1
ATOM 689 N N . GLU A 1 89 ? 5.785 -7.668 7.125 1 98.75 89 GLU A N 1
ATOM 690 C CA . GLU A 1 89 ? 7.246 -7.648 7.086 1 98.75 89 GLU A CA 1
ATOM 691 C C . GLU A 1 89 ? 7.797 -8.969 6.551 1 98.75 89 GLU A C 1
ATOM 693 O O . GLU A 1 89 ? 7.211 -10.031 6.773 1 98.75 89 GLU A O 1
ATOM 698 N N . PHE A 1 90 ? 8.875 -8.859 5.84 1 98.5 90 PHE A N 1
ATOM 699 C CA . PHE A 1 90 ? 9.5 -10.102 5.398 1 98.5 90 PHE A CA 1
ATOM 700 C C . PHE A 1 90 ? 11.016 -9.977 5.406 1 98.5 90 PHE A C 1
ATOM 702 O O . PHE A 1 90 ? 11.555 -8.875 5.391 1 98.5 90 PHE A O 1
ATOM 709 N N . PHE A 1 91 ? 11.641 -11.133 5.461 1 97.56 91 PHE A N 1
ATOM 710 C CA . PHE A 1 91 ? 13.094 -11.258 5.508 1 97.56 91 PHE A CA 1
ATOM 711 C C . PHE A 1 91 ? 13.586 -12.297 4.508 1 97.56 91 PHE A C 1
ATOM 713 O O . PHE A 1 91 ? 13.172 -13.461 4.566 1 97.56 91 PHE A O 1
ATOM 720 N N . ARG A 1 92 ? 14.422 -11.781 3.58 1 95.44 92 ARG A N 1
ATOM 721 C CA . ARG A 1 92 ? 14.992 -12.68 2.58 1 95.44 92 ARG A CA 1
ATOM 722 C C . ARG A 1 92 ? 16.203 -13.422 3.133 1 95.44 92 ARG A C 1
ATOM 724 O O . ARG A 1 92 ? 16.891 -12.914 4.02 1 95.44 92 ARG A O 1
ATOM 731 N N . ASP A 1 93 ? 16.469 -14.5 2.359 1 86.69 93 ASP A N 1
ATOM 732 C CA . ASP A 1 93 ? 17.625 -15.297 2.748 1 86.69 93 ASP A CA 1
ATOM 733 C C . ASP A 1 93 ? 18.922 -14.539 2.49 1 86.69 93 ASP A C 1
ATOM 735 O O . ASP A 1 93 ? 19.062 -13.875 1.458 1 86.69 93 ASP A O 1
ATOM 739 N N . ASN A 1 94 ? 19.688 -14.242 3.506 1 86.38 94 ASN A N 1
ATOM 740 C CA . ASN A 1 94 ? 21.031 -13.664 3.398 1 86.38 94 ASN A CA 1
ATOM 741 C C . ASN A 1 94 ? 20.984 -12.141 3.371 1 86.38 94 ASN A C 1
ATOM 743 O O . ASN A 1 94 ? 21.797 -11.5 2.715 1 86.38 94 ASN A O 1
A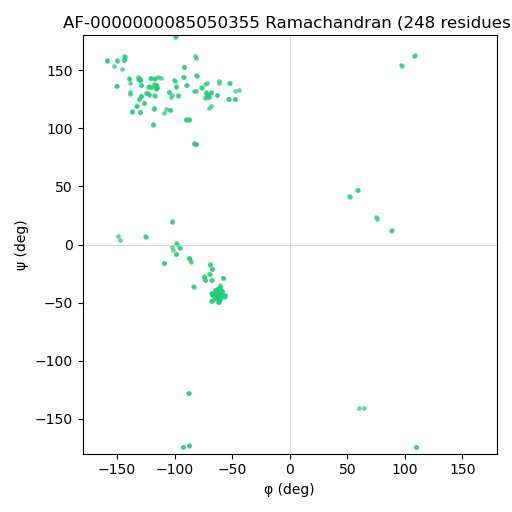TOM 747 N N . SER A 1 95 ? 19.906 -11.688 3.682 1 85.31 95 SER A N 1
ATOM 748 C CA . SER A 1 95 ? 19.797 -10.234 3.83 1 85.31 95 SER A CA 1
ATOM 749 C C . SER A 1 95 ? 19.422 -9.852 5.254 1 85.31 95 SER A C 1
ATOM 751 O O . SER A 1 95 ? 18.594 -10.516 5.883 1 85.31 95 SER A O 1
ATOM 753 N N . ASP A 1 96 ? 19.984 -8.797 5.68 1 88.44 96 ASP A N 1
ATOM 754 C CA . ASP A 1 96 ? 19.641 -8.289 7.004 1 88.44 96 ASP A CA 1
ATOM 755 C C . ASP A 1 96 ? 18.609 -7.168 6.914 1 88.44 96 ASP A C 1
ATOM 757 O O . ASP A 1 96 ? 18.125 -6.68 7.938 1 88.44 96 ASP A O 1
ATOM 761 N N . LYS A 1 97 ? 18.266 -6.93 5.691 1 93.75 97 LYS A N 1
ATOM 762 C CA . LYS A 1 97 ? 17.344 -5.812 5.543 1 93.75 97 LYS A CA 1
ATOM 763 C C . LYS A 1 97 ? 15.891 -6.285 5.633 1 93.75 97 LYS A C 1
ATOM 765 O O . LYS A 1 97 ? 15.547 -7.355 5.129 1 93.75 97 LYS A O 1
ATOM 770 N N . ARG A 1 98 ? 15.109 -5.559 6.312 1 97.25 98 ARG A N 1
ATOM 771 C CA . ARG A 1 98 ? 13.68 -5.828 6.387 1 97.25 98 ARG A CA 1
ATOM 772 C C . ARG A 1 98 ? 12.977 -5.445 5.09 1 97.25 98 ARG A C 1
ATOM 774 O O . ARG A 1 98 ? 13.188 -4.352 4.562 1 97.25 98 ARG A O 1
ATOM 781 N N . GLY A 1 99 ? 12.234 -6.406 4.516 1 97.69 99 GLY A N 1
ATOM 782 C CA . GLY A 1 99 ? 11.289 -6.098 3.453 1 97.69 99 GLY A CA 1
ATOM 783 C C . GLY A 1 99 ? 9.891 -5.812 3.965 1 97.69 99 GLY A C 1
ATOM 784 O O . GLY A 1 99 ? 9.5 -6.293 5.035 1 97.69 99 GLY A O 1
ATOM 785 N N . ARG A 1 100 ? 9.133 -5.047 3.277 1 98.75 100 ARG A N 1
ATOM 786 C CA . ARG A 1 100 ? 7.746 -4.754 3.605 1 98.75 100 ARG A CA 1
ATOM 787 C C . ARG A 1 100 ? 6.84 -4.961 2.395 1 98.75 100 ARG A C 1
ATOM 789 O O . ARG A 1 100 ? 7.227 -4.645 1.267 1 98.75 100 ARG A O 1
ATOM 796 N N . GLN A 1 101 ? 5.688 -5.48 2.658 1 98.94 101 GLN A N 1
ATOM 797 C CA . GLN A 1 101 ? 4.641 -5.629 1.654 1 98.94 101 GLN A CA 1
ATOM 798 C C . GLN A 1 101 ? 3.305 -5.102 2.17 1 98.94 101 GLN A C 1
ATOM 800 O O . GLN A 1 101 ? 2.873 -5.457 3.268 1 98.94 101 GLN A O 1
ATOM 805 N N . SER A 1 102 ? 2.713 -4.203 1.426 1 98.94 102 SER A N 1
ATOM 806 C CA . SER A 1 102 ? 1.345 -3.756 1.672 1 98.94 102 SER A CA 1
ATOM 807 C C . SER A 1 102 ? 0.423 -4.141 0.52 1 98.94 102 SER A C 1
ATOM 809 O O . SER A 1 102 ? 0.791 -4.004 -0.649 1 98.94 102 SER A O 1
ATOM 811 N N . GLN A 1 103 ? -0.73 -4.641 0.878 1 99 103 GLN A N 1
ATOM 812 C CA . GLN A 1 103 ? -1.734 -4.977 -0.125 1 99 103 GLN A CA 1
ATOM 813 C C . GLN A 1 103 ? -3.104 -4.422 0.257 1 99 103 GLN A C 1
ATOM 815 O O . GLN A 1 103 ? -3.457 -4.387 1.438 1 99 103 GLN A O 1
ATOM 820 N N . ALA A 1 104 ? -3.867 -3.957 -0.731 1 99 104 ALA A N 1
ATOM 821 C CA . ALA A 1 104 ? -5.305 -3.736 -0.606 1 99 104 ALA A CA 1
ATOM 822 C C . ALA A 1 104 ? -6.094 -4.832 -1.324 1 99 104 ALA A C 1
ATOM 824 O O . ALA A 1 104 ? -5.77 -5.195 -2.457 1 99 104 ALA A O 1
ATOM 825 N N . TRP A 1 105 ? -7.047 -5.359 -0.63 1 98.94 105 TRP A N 1
ATOM 826 C CA . TRP A 1 105 ? -7.902 -6.43 -1.129 1 98.94 105 TRP A CA 1
ATOM 827 C C . TRP A 1 105 ? -9.352 -5.969 -1.237 1 98.94 105 TRP A C 1
ATOM 829 O O . TRP A 1 105 ? -9.852 -5.254 -0.363 1 98.94 105 TRP A O 1
ATOM 839 N N . VAL A 1 106 ? -9.977 -6.336 -2.303 1 98.94 106 VAL A N 1
ATOM 840 C CA . VAL A 1 106 ? -11.406 -6.105 -2.473 1 98.94 106 VAL A CA 1
ATOM 841 C C . VAL A 1 106 ? -12.117 -7.438 -2.707 1 98.94 106 VAL A C 1
ATOM 843 O O . VAL A 1 106 ? -11.602 -8.305 -3.414 1 98.94 106 VAL A O 1
ATOM 846 N N . ARG A 1 107 ? -13.211 -7.582 -2.066 1 98.56 107 ARG A N 1
ATOM 847 C CA . ARG A 1 107 ? -14.039 -8.773 -2.244 1 98.56 107 ARG A CA 1
ATOM 848 C C . ARG A 1 107 ? -15.008 -8.602 -3.406 1 98.56 107 ARG A C 1
ATOM 850 O O . ARG A 1 107 ? -15.953 -7.816 -3.322 1 98.56 107 ARG A O 1
ATOM 857 N N . PHE A 1 108 ? -14.75 -9.289 -4.477 1 97.75 108 PHE A N 1
ATOM 858 C CA . PHE A 1 108 ? -15.633 -9.336 -5.637 1 97.75 108 PHE A CA 1
ATOM 859 C C . PHE A 1 108 ? -16.469 -10.602 -5.625 1 97.75 108 PHE A C 1
ATOM 861 O O . PHE A 1 108 ? -16.422 -11.383 -4.672 1 97.75 108 PHE A O 1
ATOM 868 N N . ALA A 1 109 ? -17.328 -10.773 -6.598 1 96 109 ALA A N 1
ATOM 869 C CA . ALA A 1 109 ? -18.203 -11.938 -6.676 1 96 109 ALA A CA 1
ATOM 870 C C . ALA A 1 109 ? -17.406 -13.234 -6.695 1 96 109 ALA A C 1
ATOM 872 O O . ALA A 1 109 ? -17.844 -14.258 -6.156 1 96 109 ALA A O 1
ATOM 873 N N . ASP A 1 110 ? -16.172 -13.164 -7.238 1 96.25 110 ASP A N 1
ATOM 874 C CA . ASP A 1 110 ? -15.359 -14.367 -7.359 1 96.25 110 ASP A CA 1
ATOM 875 C C . ASP A 1 110 ? -14.297 -14.422 -6.27 1 96.25 110 ASP A C 1
ATOM 877 O O . ASP A 1 110 ? -13.289 -15.117 -6.414 1 96.25 110 ASP A O 1
ATOM 881 N N . GLY A 1 111 ? -14.531 -13.656 -5.195 1 97.62 111 GLY A N 1
ATOM 882 C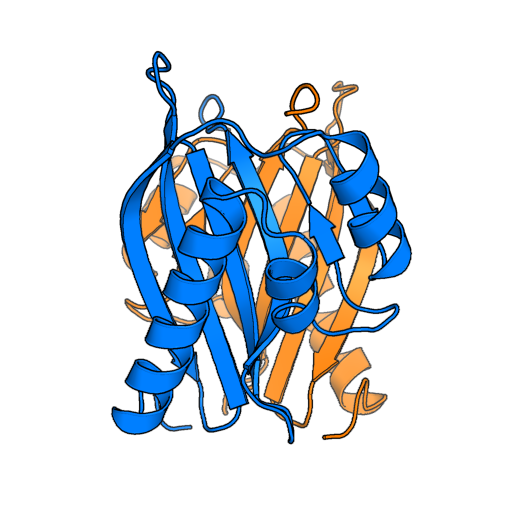 CA . GLY A 1 111 ? -13.672 -13.773 -4.027 1 97.62 111 GLY A CA 1
ATOM 883 C C . GLY A 1 111 ? -12.773 -12.57 -3.82 1 97.62 111 GLY A C 1
ATOM 884 O O . GLY A 1 111 ? -12.945 -11.547 -4.48 1 97.62 111 GLY A O 1
ATOM 885 N N . TRP A 1 112 ? -11.906 -12.688 -2.854 1 98.81 112 TRP A N 1
ATOM 886 C CA . TRP A 1 112 ? -10.953 -11.641 -2.51 1 98.81 112 TRP A CA 1
ATOM 887 C C . TRP A 1 112 ? -9.852 -11.531 -3.561 1 98.81 112 TRP A C 1
ATOM 889 O O . TRP A 1 112 ? -9.266 -12.531 -3.955 1 98.81 112 TRP A O 1
ATOM 899 N N . LYS A 1 113 ? -9.578 -10.289 -4.047 1 98.94 113 LYS A N 1
ATOM 900 C CA . LYS A 1 113 ? -8.508 -10.016 -5.008 1 98.94 113 LYS A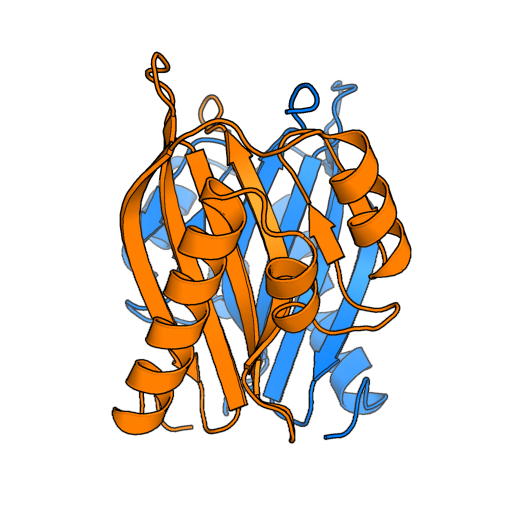 CA 1
ATOM 901 C C . LYS A 1 113 ? -7.633 -8.859 -4.547 1 98.94 113 LYS A C 1
ATOM 903 O O . LYS A 1 113 ? -8.141 -7.871 -4.004 1 98.94 113 LYS A O 1
ATOM 908 N N . VAL A 1 114 ? -6.359 -9.008 -4.797 1 98.94 114 VAL A N 1
ATOM 909 C CA . VAL A 1 114 ? -5.465 -7.863 -4.633 1 98.94 114 VAL A CA 1
ATOM 910 C C . VAL A 1 114 ? -5.746 -6.828 -5.719 1 98.94 114 VAL A C 1
ATOM 912 O O . VAL A 1 114 ? -5.75 -7.152 -6.906 1 98.94 114 VAL A O 1
ATOM 915 N N . VAL A 1 115 ? -5.98 -5.578 -5.305 1 98.94 115 VAL A N 1
ATOM 916 C CA . VAL A 1 115 ? -6.168 -4.5 -6.266 1 98.94 115 VAL A CA 1
ATOM 917 C C . VAL A 1 115 ? -4.961 -3.564 -6.234 1 98.94 115 VAL A C 1
ATOM 919 O O . VAL A 1 115 ? -4.766 -2.758 -7.148 1 98.94 115 VAL A O 1
ATOM 922 N N . SER A 1 116 ? -4.168 -3.645 -5.227 1 98.94 116 SER A N 1
ATOM 923 C CA . SER A 1 116 ? -2.967 -2.84 -5.039 1 98.94 116 SER A CA 1
ATOM 924 C C . SER A 1 116 ? -1.917 -3.598 -4.23 1 98.94 116 SER A C 1
ATOM 926 O O . SER A 1 116 ? -2.244 -4.254 -3.238 1 98.94 116 SER A O 1
ATOM 928 N N . ALA A 1 117 ? -0.725 -3.527 -4.637 1 98.94 117 ALA A N 1
ATOM 929 C CA . ALA A 1 117 ? 0.397 -4.066 -3.873 1 98.94 117 ALA A CA 1
ATOM 930 C C . ALA A 1 117 ? 1.599 -3.127 -3.93 1 98.94 117 ALA A C 1
ATOM 932 O O . ALA A 1 117 ? 1.854 -2.494 -4.957 1 98.94 117 ALA A O 1
ATOM 933 N N . HIS A 1 118 ? 2.318 -3.006 -2.861 1 98.94 118 HIS A N 1
ATOM 934 C CA . HIS A 1 118 ? 3.549 -2.236 -2.723 1 98.94 118 HIS A CA 1
ATOM 935 C C . HIS A 1 118 ? 4.598 -3.014 -1.933 1 98.94 118 HIS A C 1
ATOM 937 O O . HIS A 1 118 ? 4.371 -3.369 -0.774 1 98.94 118 HIS A O 1
ATOM 943 N N . VAL A 1 119 ? 5.664 -3.363 -2.574 1 98.62 119 VAL A N 1
ATOM 944 C CA . VAL A 1 119 ? 6.77 -4.094 -1.966 1 98.62 119 VAL A CA 1
ATOM 945 C C . VAL A 1 119 ? 8.031 -3.234 -1.986 1 98.62 119 VAL A C 1
ATOM 947 O O . VAL A 1 119 ? 8.336 -2.59 -2.992 1 98.62 119 VAL A O 1
ATOM 950 N N . SER A 1 120 ? 8.742 -3.186 -0.874 1 98.25 120 SER A N 1
ATOM 951 C CA . SER A 1 120 ? 9.984 -2.42 -0.811 1 98.25 120 SER A CA 1
ATOM 952 C C . SER A 1 120 ? 10.961 -3.031 0.186 1 98.25 120 SER A C 1
ATOM 954 O O . SER A 1 120 ? 10.57 -3.848 1.023 1 98.25 120 SER A O 1
ATOM 956 N N . ILE A 1 121 ? 12.203 -2.67 -0.038 1 96.75 121 ILE A N 1
ATOM 957 C CA . ILE A 1 121 ? 13.227 -2.916 0.97 1 96.75 121 ILE A CA 1
ATOM 958 C C . ILE A 1 121 ? 13.453 -1.651 1.796 1 96.75 121 ILE A C 1
ATOM 960 O O . ILE A 1 121 ? 13.578 -0.556 1.244 1 96.75 121 ILE A O 1
ATOM 964 N N . GLU A 1 122 ? 13.383 -1.85 3.092 1 95.62 122 GLU A N 1
ATOM 965 C CA . GLU A 1 122 ? 13.477 -0.729 4.023 1 95.62 122 GLU A CA 1
ATOM 966 C C . GLU A 1 122 ? 14.734 0.1 3.77 1 95.62 122 GLU A C 1
ATOM 968 O O . GLU A 1 122 ? 15.828 -0.447 3.652 1 95.62 122 GLU A O 1
ATOM 973 N N . GLY A 1 123 ? 14.516 1.417 3.561 1 91.75 123 GLY A N 1
ATOM 974 C CA . GLY A 1 123 ? 15.633 2.334 3.402 1 91.75 123 GLY A CA 1
ATOM 975 C C . GLY A 1 123 ? 16.062 2.98 4.707 1 91.75 123 GLY A C 1
ATOM 976 O O . GLY A 1 123 ? 15.711 2.502 5.789 1 91.75 123 GLY A O 1
ATOM 977 N N . ALA A 1 124 ? 17.047 3.957 4.555 1 82.56 124 ALA A N 1
ATOM 978 C CA . ALA A 1 124 ? 17.422 4.777 5.703 1 82.56 124 ALA A CA 1
ATOM 979 C C . ALA A 1 124 ? 16.312 5.781 6.039 1 82.56 124 ALA A C 1
ATOM 981 O O . ALA A 1 124 ? 15.562 6.207 5.16 1 82.56 124 ALA A O 1
ATOM 982 N N . THR A 1 125 ? 16.016 5.996 7.273 1 71.88 125 THR A N 1
ATOM 983 C CA . THR A 1 125 ? 14.953 6.891 7.73 1 71.88 125 THR A CA 1
ATOM 984 C C . THR A 1 125 ? 15.031 8.234 7.012 1 71.88 125 THR A C 1
ATOM 986 O O . THR A 1 125 ? 16.125 8.758 6.785 1 71.88 125 THR A O 1
ATOM 989 N N . SER A 1 126 ? 13.789 8.711 6.484 1 58.81 126 SER A N 1
ATOM 990 C CA . SER A 1 126 ? 13.711 9.969 5.75 1 58.81 126 SER A CA 1
ATOM 991 C C . SER A 1 126 ? 13.812 11.164 6.688 1 58.81 126 SER A C 1
ATOM 993 O O . SER A 1 126 ? 13.406 11.086 7.848 1 58.81 126 SER A O 1
ATOM 995 N N . MET B 1 1 ? -20.109 -4.473 -7.895 1 87.62 1 MET B N 1
ATOM 996 C CA . MET B 1 1 ? -19.516 -3.285 -7.285 1 87.62 1 MET B CA 1
ATOM 997 C C . MET B 1 1 ? -19.203 -2.232 -8.344 1 87.62 1 MET B C 1
ATOM 999 O O . MET B 1 1 ? -18.703 -2.559 -9.422 1 87.62 1 MET B O 1
ATOM 1003 N N . ARG B 1 2 ? -19.672 -0.907 -8.078 1 91.5 2 ARG B N 1
ATOM 1004 C CA . ARG B 1 2 ? -19.391 0.194 -8.992 1 91.5 2 ARG B CA 1
ATOM 1005 C C . ARG B 1 2 ? -17.984 0.753 -8.766 1 91.5 2 ARG B C 1
ATOM 1007 O O . ARG B 1 2 ? -17.578 0.972 -7.629 1 91.5 2 ARG B O 1
ATOM 1014 N N . LEU B 1 3 ? -17.281 0.909 -9.945 1 97.31 3 LEU B N 1
ATOM 1015 C CA . LEU B 1 3 ? -15.953 1.507 -9.867 1 97.31 3 LEU B CA 1
ATOM 1016 C C . LEU B 1 3 ? -16 2.988 -10.227 1 97.31 3 LEU B C 1
ATOM 1018 O O . LEU B 1 3 ? -16.734 3.385 -11.141 1 97.31 3 LEU B O 1
ATOM 1022 N N . ASN B 1 4 ? -15.328 3.785 -9.492 1 98.44 4 ASN B N 1
ATOM 1023 C CA . ASN B 1 4 ? -15.039 5.172 -9.828 1 98.44 4 ASN B CA 1
ATOM 1024 C C . ASN B 1 4 ? -16.312 5.984 -10.031 1 98.44 4 ASN B C 1
ATOM 1026 O O . ASN B 1 4 ? -16.469 6.656 -11.055 1 98.44 4 ASN B O 1
ATOM 1030 N N . ASP B 1 5 ? -17.281 5.805 -9.039 1 98.44 5 ASP B N 1
ATOM 1031 C CA . ASP B 1 5 ? -18.344 6.801 -9 1 98.44 5 ASP B CA 1
ATOM 1032 C C . ASP B 1 5 ? -17.781 8.219 -9.062 1 98.44 5 ASP B C 1
ATOM 1034 O O . ASP B 1 5 ? -16.906 8.578 -8.266 1 98.44 5 ASP B O 1
ATOM 1038 N N . PRO B 1 6 ? -18.219 9.023 -10 1 98.31 6 PRO B N 1
ATOM 1039 C CA . PRO B 1 6 ? -17.531 10.289 -10.25 1 98.31 6 PRO B CA 1
ATOM 1040 C C . PRO B 1 6 ? -17.531 11.211 -9.031 1 98.31 6 PRO B C 1
ATOM 1042 O O . PRO B 1 6 ? -16.594 11.984 -8.828 1 98.31 6 PRO B O 1
ATOM 1045 N N . VAL B 1 7 ? -18.578 11.211 -8.289 1 98.5 7 VAL B N 1
ATOM 1046 C CA . VAL B 1 7 ? -18.656 12.062 -7.102 1 98.5 7 VAL B CA 1
ATOM 1047 C C . VAL B 1 7 ? -17.656 11.578 -6.051 1 98.5 7 VAL B C 1
ATOM 1049 O O . VAL B 1 7 ? -16.906 12.383 -5.484 1 98.5 7 VAL B O 1
ATOM 1052 N N . LEU B 1 8 ? -17.656 10.25 -5.785 1 98.75 8 LEU B N 1
ATOM 1053 C CA . LEU B 1 8 ? -16.75 9.672 -4.789 1 98.75 8 LEU B CA 1
ATOM 1054 C C . LEU B 1 8 ? -15.297 9.82 -5.223 1 98.75 8 LEU B C 1
ATOM 1056 O O . LEU B 1 8 ? -14.414 10.07 -4.391 1 98.75 8 LEU B O 1
ATOM 1060 N N . LEU B 1 9 ? -15.055 9.641 -6.535 1 98.81 9 LEU B N 1
ATOM 1061 C CA . LEU B 1 9 ? -13.703 9.836 -7.062 1 98.81 9 LEU B CA 1
ATOM 1062 C C . LEU B 1 9 ? -13.227 11.266 -6.836 1 98.81 9 LEU B C 1
ATOM 1064 O O . LEU B 1 9 ? -12.086 11.484 -6.43 1 98.81 9 LEU B O 1
ATOM 1068 N N . LYS B 1 10 ? -14.086 12.227 -7.102 1 98.81 10 LYS B N 1
ATOM 1069 C CA . LYS B 1 10 ? -13.734 13.617 -6.848 1 98.81 10 LYS B CA 1
ATOM 1070 C C . LYS B 1 10 ? -13.414 13.852 -5.375 1 98.81 10 LYS B C 1
ATOM 1072 O O . LYS B 1 10 ? -12.438 14.523 -5.047 1 98.81 1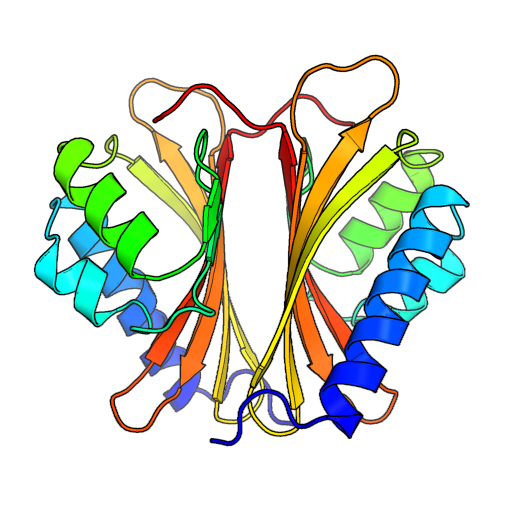0 LYS B O 1
ATOM 1077 N N . GLU B 1 11 ? -14.219 13.266 -4.484 1 98.81 11 GLU B N 1
ATOM 1078 C CA . GLU B 1 11 ? -14.047 13.445 -3.045 1 98.81 11 GLU B CA 1
ATOM 1079 C C . GLU B 1 11 ? -12.703 12.898 -2.58 1 98.81 11 GLU B C 1
ATOM 1081 O O . GLU B 1 11 ? -11.961 13.578 -1.87 1 98.81 11 GLU B O 1
ATOM 1086 N N . VAL B 1 12 ? -12.406 11.688 -2.982 1 98.88 12 VAL B N 1
ATOM 1087 C CA . VAL B 1 12 ? -11.18 11.078 -2.486 1 98.88 12 VAL B CA 1
ATOM 1088 C C . VAL B 1 12 ? -9.969 11.727 -3.158 1 98.88 12 VAL B C 1
ATOM 1090 O O . VAL B 1 12 ? -8.906 11.859 -2.547 1 98.88 12 VAL B O 1
ATOM 1093 N N . THR B 1 13 ? -10.125 12.18 -4.387 1 98.94 13 THR B N 1
ATOM 1094 C CA . THR B 1 13 ? -9.055 12.93 -5.051 1 98.94 13 THR B CA 1
ATOM 1095 C C . THR B 1 13 ? -8.75 14.219 -4.293 1 98.94 13 THR B C 1
ATOM 1097 O O . THR B 1 13 ? -7.578 14.547 -4.07 1 98.94 13 THR B O 1
ATOM 1100 N N . GLU B 1 14 ? -9.766 14.906 -3.891 1 98.88 14 GLU B N 1
ATOM 1101 C CA . GLU B 1 14 ? -9.578 16.125 -3.096 1 98.88 14 GLU B CA 1
ATOM 1102 C C . GLU B 1 14 ? -8.898 15.805 -1.768 1 98.88 14 GLU B C 1
ATOM 1104 O O . GLU B 1 14 ? -8.023 16.547 -1.322 1 98.88 14 GLU B O 1
ATOM 1109 N N . ALA B 1 15 ? -9.281 14.734 -1.133 1 98.94 15 ALA B N 1
ATOM 1110 C CA . ALA B 1 15 ? -8.656 14.328 0.121 1 98.94 15 ALA B CA 1
ATOM 1111 C C . ALA B 1 15 ? -7.18 13.992 -0.087 1 98.94 15 ALA B C 1
ATOM 1113 O O . ALA B 1 15 ? -6.332 14.367 0.725 1 98.94 15 ALA B O 1
ATOM 1114 N N . PHE B 1 16 ? -6.887 13.32 -1.178 1 98.94 16 PHE B N 1
ATOM 1115 C CA . PHE B 1 16 ? -5.512 12.961 -1.506 1 98.94 16 PHE B CA 1
ATOM 1116 C C . PHE B 1 16 ? -4.648 14.203 -1.667 1 98.94 16 PHE B C 1
ATOM 1118 O O . PHE B 1 16 ? -3.551 14.281 -1.109 1 98.94 16 PHE B O 1
ATOM 1125 N N . TYR B 1 17 ? -5.137 15.156 -2.395 1 98.94 17 TYR B N 1
ATOM 1126 C CA . TYR B 1 17 ? -4.328 16.344 -2.646 1 98.94 17 TYR B CA 1
ATOM 1127 C C . TYR B 1 17 ? -4.27 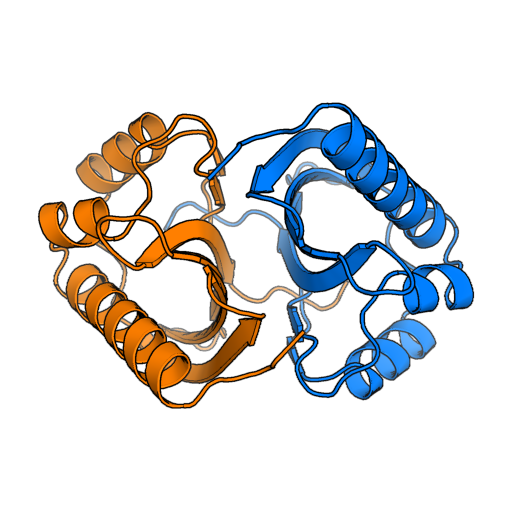17.234 -1.414 1 98.94 17 TYR B C 1
ATOM 1129 O O . TYR B 1 17 ? -3.289 17.953 -1.205 1 98.94 17 TYR B O 1
ATOM 1137 N N . ALA B 1 18 ? -5.324 17.172 -0.547 1 98.94 18 ALA B N 1
ATOM 1138 C CA . ALA B 1 18 ? -5.234 17.844 0.749 1 98.94 18 ALA B CA 1
ATOM 1139 C C . ALA B 1 18 ? -4.117 17.25 1.599 1 98.94 18 ALA B C 1
ATOM 1141 O O . ALA B 1 18 ? -3.396 17.969 2.289 1 98.94 18 ALA B O 1
ATOM 1142 N N . TYR B 1 19 ? -3.963 15.969 1.526 1 98.94 19 TYR B N 1
ATOM 1143 C CA . TYR B 1 19 ? -2.871 15.328 2.246 1 98.94 19 TYR B CA 1
ATOM 1144 C C . TYR B 1 19 ? -1.52 15.766 1.696 1 98.94 19 TYR B C 1
ATOM 1146 O O . TYR B 1 19 ? -0.599 16.062 2.461 1 98.94 19 TYR B O 1
ATOM 1154 N N . GLU B 1 20 ? -1.397 15.758 0.374 1 98.81 20 GLU B N 1
ATOM 1155 C CA . GLU B 1 20 ? -0.149 16.188 -0.244 1 98.81 20 GLU B CA 1
ATOM 1156 C C . GLU B 1 20 ? 0.22 17.609 0.192 1 98.81 20 GLU B C 1
ATOM 1158 O O . GLU B 1 20 ? 1.374 17.875 0.528 1 98.81 20 GLU B O 1
ATOM 1163 N N . ALA B 1 21 ? -0.771 18.469 0.194 1 98.81 21 ALA B N 1
ATOM 1164 C CA . ALA B 1 21 ? -0.542 19.844 0.621 1 98.81 21 ALA B CA 1
ATOM 1165 C C . ALA B 1 21 ? -0.109 19.906 2.082 1 98.81 21 ALA B C 1
ATOM 1167 O O . ALA B 1 21 ? 0.809 20.641 2.436 1 98.81 21 ALA B O 1
ATOM 1168 N N . ALA B 1 22 ? -0.781 19.125 2.945 1 98.81 22 ALA B N 1
ATOM 1169 C CA . ALA B 1 22 ? -0.444 19.078 4.367 1 98.81 22 ALA B CA 1
ATOM 1170 C C . ALA B 1 22 ? 0.974 18.562 4.574 1 98.81 22 ALA B C 1
ATOM 1172 O O . ALA B 1 22 ? 1.724 19.094 5.398 1 98.81 22 ALA B O 1
ATOM 1173 N N . LEU B 1 23 ? 1.326 17.531 3.84 1 98.38 23 LEU B N 1
ATOM 1174 C CA . LEU B 1 23 ? 2.648 16.922 3.922 1 98.38 23 LEU B CA 1
ATOM 1175 C C . LEU B 1 23 ? 3.732 17.906 3.529 1 98.38 23 LEU B C 1
ATOM 1177 O O . LEU B 1 23 ? 4.742 18.047 4.227 1 98.38 23 LEU B O 1
ATOM 1181 N N . MET B 1 24 ? 3.557 18.594 2.477 1 97.94 24 MET B N 1
ATOM 1182 C CA . MET B 1 24 ? 4.543 19.547 1.965 1 97.94 24 MET B CA 1
ATOM 1183 C C . MET B 1 24 ? 4.656 20.766 2.879 1 97.94 24 MET B C 1
ATOM 1185 O O . MET B 1 24 ? 5.723 21.375 2.982 1 97.94 24 MET B O 1
ATOM 1189 N N . ALA B 1 25 ? 3.6 21.047 3.615 1 98 25 ALA B N 1
ATOM 1190 C CA . ALA B 1 25 ? 3.582 22.203 4.523 1 98 25 ALA B CA 1
ATOM 1191 C C . ALA B 1 25 ? 3.941 21.781 5.945 1 98 25 ALA B C 1
ATOM 1193 O O . ALA B 1 25 ? 4.008 22.609 6.848 1 98 25 ALA B O 1
ATOM 1194 N N . ASP B 1 26 ? 4.152 20.516 6.145 1 97.62 26 ASP B N 1
ATOM 1195 C CA . ASP B 1 26 ? 4.352 19.938 7.473 1 97.62 26 ASP B CA 1
ATOM 1196 C C . ASP B 1 26 ? 3.23 20.359 8.422 1 97.62 26 ASP B C 1
ATOM 1198 O O . ASP B 1 26 ? 3.488 20.797 9.547 1 97.62 26 ASP B O 1
ATOM 1202 N N . ASP B 1 27 ? 2.072 20.344 7.906 1 98.19 27 ASP B N 1
ATOM 1203 C CA . ASP B 1 27 ? 0.859 20.594 8.68 1 98.19 27 ASP B CA 1
ATOM 1204 C C . ASP B 1 27 ? 0.397 19.328 9.391 1 98.19 27 ASP B C 1
ATOM 1206 O O . ASP B 1 27 ? -0.48 18.609 8.898 1 98.19 27 ASP B O 1
ATOM 1210 N N . ILE B 1 28 ? 0.902 19.062 10.586 1 97.94 28 ILE B N 1
ATOM 1211 C CA . ILE B 1 28 ? 0.723 17.812 11.32 1 97.94 28 ILE B CA 1
ATOM 1212 C C . ILE B 1 28 ? -0.752 17.641 11.664 1 97.94 28 ILE B C 1
ATOM 1214 O O . ILE B 1 28 ? -1.318 16.562 11.445 1 97.94 28 ILE B O 1
ATOM 1218 N N . PRO B 1 29 ? -1.477 18.703 12.18 1 98 29 PRO B N 1
ATOM 1219 C CA . PRO B 1 29 ? -2.9 18.516 12.477 1 98 29 PRO B CA 1
ATOM 1220 C C . PRO B 1 29 ? -3.707 18.094 11.25 1 98 29 PRO B C 1
ATOM 1222 O O . PRO B 1 29 ? -4.59 17.234 11.352 1 98 29 PRO B O 1
ATOM 1225 N N . ALA B 1 30 ? -3.428 18.656 10.094 1 98.31 30 ALA B N 1
ATOM 1226 C CA . ALA B 1 30 ? -4.148 18.297 8.875 1 98.31 30 ALA B CA 1
ATOM 1227 C C . ALA B 1 30 ? -3.85 16.859 8.461 1 98.31 30 ALA B C 1
ATOM 1229 O O . ALA B 1 30 ? -4.75 16.125 8.047 1 98.31 30 ALA B O 1
ATOM 1230 N N . MET B 1 31 ? -2.527 16.453 8.531 1 98.62 31 MET B N 1
ATOM 1231 C CA . MET B 1 31 ? -2.18 15.062 8.227 1 98.62 31 MET B CA 1
ATOM 1232 C C . MET B 1 31 ? -2.902 14.102 9.164 1 98.62 31 MET B C 1
ATOM 1234 O O . MET B 1 31 ? -3.43 13.078 8.727 1 98.62 31 MET B O 1
ATOM 1238 N N . ASP B 1 32 ? -2.941 14.516 10.383 1 98.19 32 ASP B N 1
ATOM 1239 C CA . ASP B 1 32 ? -3.598 13.688 11.391 1 98.19 32 ASP B CA 1
ATOM 1240 C C . ASP B 1 32 ? -5.086 13.531 11.086 1 98.19 32 ASP B C 1
ATOM 1242 O O . ASP B 1 32 ? -5.648 12.453 11.266 1 98.19 32 ASP B O 1
ATOM 1246 N N . ARG B 1 33 ? -5.77 14.547 10.625 1 98.19 33 ARG B N 1
ATOM 1247 C CA . ARG B 1 33 ? -7.195 14.523 10.312 1 98.19 33 ARG B CA 1
ATOM 1248 C C . ARG B 1 33 ? -7.477 13.609 9.117 1 98.19 33 ARG B C 1
ATOM 1250 O O . ARG B 1 33 ? -8.594 13.109 8.969 1 98.19 33 ARG B O 1
ATOM 1257 N N . LEU B 1 34 ? -6.469 13.383 8.375 1 98.81 34 LEU B N 1
ATOM 1258 C CA . LEU B 1 34 ? -6.672 12.633 7.133 1 98.81 34 LEU B CA 1
ATOM 1259 C C . LEU B 1 34 ? -6.297 11.164 7.316 1 98.81 34 LEU B C 1
ATOM 1261 O O . LEU B 1 34 ? -6.551 10.344 6.434 1 98.81 34 LEU B O 1
ATOM 1265 N N . PHE B 1 35 ? -5.703 10.797 8.453 1 98.88 35 PHE B N 1
ATOM 1266 C CA . PHE B 1 35 ? -5.461 9.406 8.805 1 98.88 35 PHE B CA 1
ATOM 1267 C C . PHE B 1 35 ? -6.52 8.898 9.781 1 98.88 35 PHE B C 1
ATOM 1269 O O . PHE B 1 35 ? -6.969 9.641 10.656 1 98.88 35 PHE B O 1
ATOM 1276 N N . ARG B 1 36 ? -6.926 7.699 9.594 1 98.75 36 ARG B N 1
ATOM 1277 C C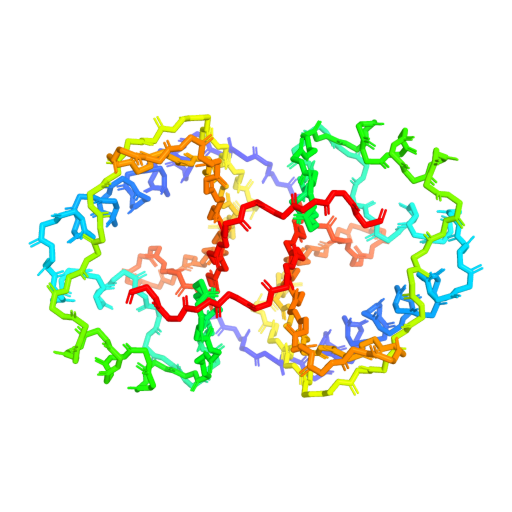A . ARG B 1 36 ? -7.832 7.125 10.586 1 98.75 36 ARG B CA 1
ATOM 1278 C C . ARG B 1 36 ? -7.16 7.02 11.945 1 98.75 36 ARG B C 1
ATOM 1280 O O . ARG B 1 36 ? -6.066 6.461 12.062 1 98.75 36 ARG B O 1
ATOM 1287 N N . GLU B 1 37 ? -7.809 7.52 12.945 1 98.31 37 GLU B N 1
ATOM 1288 C CA . GLU B 1 37 ? -7.32 7.434 14.312 1 98.31 37 GLU B CA 1
ATOM 1289 C C . GLU B 1 37 ? -7.648 6.078 14.93 1 98.31 37 GLU B C 1
ATOM 1291 O O . GLU B 1 37 ? -8.625 5.945 15.672 1 98.31 37 GLU B O 1
ATOM 1296 N N . ALA B 1 38 ? -6.766 5.121 14.703 1 98.5 38 ALA B N 1
ATOM 1297 C CA . ALA B 1 38 ? -7.035 3.762 15.156 1 98.5 38 ALA B CA 1
ATOM 1298 C C . ALA B 1 38 ? -5.746 2.955 15.273 1 98.5 38 ALA B C 1
ATOM 1300 O O . ALA B 1 38 ? -4.746 3.275 14.633 1 98.5 38 ALA B O 1
ATOM 1301 N N . ALA B 1 39 ? -5.77 1.902 16.062 1 98.31 39 ALA B N 1
ATOM 1302 C CA . ALA B 1 39 ? -4.625 1.017 16.25 1 98.31 39 ALA B CA 1
ATOM 1303 C C . ALA B 1 39 ? -4.336 0.205 14.992 1 98.31 39 ALA B C 1
ATOM 1305 O O . ALA B 1 39 ? -3.223 -0.29 14.805 1 98.31 39 ALA B O 1
ATOM 1306 N N . GLU B 1 40 ? -5.309 0.11 14.039 1 98.44 40 GLU B N 1
ATOM 1307 C CA . GLU B 1 40 ? -5.156 -0.692 12.828 1 98.44 40 GLU B CA 1
ATOM 1308 C C . GLU B 1 40 ? -4.5 0.115 11.711 1 98.44 40 GLU B C 1
ATOM 1310 O O . GLU B 1 40 ? -4.082 -0.447 10.695 1 98.44 40 GLU B O 1
ATOM 1315 N N . THR B 1 41 ? -4.391 1.438 11.914 1 98.88 41 THR B N 1
ATOM 1316 C CA . THR B 1 41 ? -3.785 2.279 10.891 1 98.88 41 THR B CA 1
ATOM 1317 C C . THR B 1 41 ? -2.277 2.045 10.82 1 98.88 41 THR B C 1
ATOM 1319 O O . THR B 1 41 ? -1.593 2.062 11.844 1 98.88 41 THR B O 1
ATOM 1322 N N . ILE B 1 42 ? -1.786 1.803 9.57 1 98.94 42 ILE B N 1
ATOM 1323 C CA . ILE B 1 42 ? -0.39 1.405 9.422 1 98.94 42 ILE B CA 1
ATOM 1324 C C . ILE B 1 42 ? 0.288 2.283 8.375 1 98.94 42 ILE B C 1
ATOM 1326 O O . ILE B 1 42 ? -0.296 2.576 7.328 1 98.94 42 ILE B O 1
ATOM 1330 N N . ARG B 1 43 ? 1.479 2.703 8.664 1 98.88 43 ARG B N 1
ATOM 1331 C CA . ARG B 1 43 ? 2.318 3.396 7.695 1 98.88 43 ARG B CA 1
ATOM 1332 C C . ARG B 1 43 ? 3.709 2.773 7.629 1 98.88 43 ARG B C 1
ATOM 1334 O O . ARG B 1 43 ? 4.422 2.73 8.633 1 98.88 43 ARG B O 1
ATOM 1341 N N . PHE B 1 44 ? 4.016 2.193 6.48 1 98.81 44 PHE B N 1
ATOM 1342 C CA . PHE B 1 44 ? 5.398 1.879 6.145 1 98.81 44 PHE B CA 1
ATOM 1343 C C . PHE B 1 44 ? 6.055 3.041 5.406 1 98.81 44 PHE B C 1
ATOM 1345 O O . PHE B 1 44 ? 5.695 3.34 4.266 1 98.81 44 PHE B O 1
ATOM 1352 N N . GLY B 1 45 ? 6.957 3.756 6.094 1 97.62 45 GLY B N 1
ATOM 1353 C CA . GLY B 1 45 ? 7.691 4.844 5.465 1 97.62 45 GLY B CA 1
ATOM 1354 C C . GLY B 1 45 ? 8.961 4.383 4.773 1 97.62 45 GLY B C 1
ATOM 1355 O O . GLY B 1 45 ? 9.188 3.182 4.605 1 97.62 45 GLY B O 1
ATOM 1356 N N . VAL B 1 46 ? 9.734 5.363 4.312 1 96.12 46 VAL B N 1
ATOM 1357 C CA . VAL B 1 46 ? 10.977 5.027 3.615 1 96.12 46 VAL B CA 1
ATOM 1358 C C . VAL B 1 46 ? 11.859 4.168 4.516 1 96.12 46 VAL B C 1
ATOM 1360 O O . VAL B 1 46 ? 12.391 3.143 4.082 1 96.12 46 VAL B O 1
ATOM 1363 N N . GLY B 1 47 ? 11.945 4.59 5.758 1 95.81 47 GLY B N 1
ATOM 1364 C CA . GLY B 1 47 ? 12.789 3.865 6.695 1 95.81 47 GLY B CA 1
ATOM 1365 C C . GLY B 1 47 ? 12.055 3.432 7.949 1 95.81 47 GLY B C 1
ATOM 1366 O O . GLY B 1 47 ? 12.672 2.938 8.898 1 95.81 47 GLY B O 1
ATOM 1367 N N . GLU B 1 48 ? 10.719 3.615 7.977 1 96.75 48 GLU B N 1
ATOM 1368 C CA . GLU B 1 48 ? 9.961 3.395 9.203 1 96.75 48 GLU B CA 1
ATOM 1369 C C . GLU B 1 48 ? 8.883 2.33 9 1 96.75 48 GLU B C 1
ATOM 1371 O O . GLU B 1 48 ? 8.312 2.215 7.914 1 96.75 48 GLU B O 1
ATOM 1376 N N . VAL B 1 49 ? 8.648 1.555 9.961 1 98.31 49 VAL B N 1
ATOM 1377 C CA . VAL B 1 49 ? 7.543 0.609 10.078 1 98.31 49 VAL B CA 1
ATOM 1378 C C . VAL B 1 49 ? 6.684 0.965 11.297 1 98.31 49 VAL B C 1
ATOM 1380 O O . VAL B 1 49 ? 7.059 0.675 12.43 1 98.31 49 VAL B O 1
ATOM 1383 N N . LEU B 1 50 ? 5.531 1.578 11.023 1 98.75 50 LEU B N 1
ATOM 1384 C CA . LEU B 1 50 ? 4.734 2.176 12.094 1 98.75 50 LEU B CA 1
ATOM 1385 C C . LEU B 1 50 ? 3.369 1.508 12.188 1 98.75 50 LEU B C 1
ATOM 1387 O O . LEU B 1 50 ? 2.588 1.54 11.234 1 98.75 50 LEU B O 1
ATOM 1391 N N . TYR B 1 51 ? 3.074 0.871 13.297 1 98.81 51 TYR B N 1
ATOM 1392 C CA . TYR B 1 51 ? 1.789 0.245 13.586 1 98.81 51 TYR B CA 1
ATOM 1393 C C . TYR B 1 51 ? 0.979 1.09 14.562 1 98.81 51 TYR B C 1
ATOM 1395 O O . TYR B 1 51 ? 1.404 1.313 15.703 1 98.81 51 TYR B O 1
ATOM 1403 N N . GLY B 1 52 ? -0.142 1.58 14.062 1 98.88 52 GLY B N 1
ATOM 1404 C CA . GLY B 1 52 ? -1.039 2.363 14.898 1 98.88 52 GLY B CA 1
ATOM 1405 C C . GLY B 1 52 ? -0.848 3.861 14.734 1 98.88 52 GLY B C 1
ATOM 1406 O O . GLY B 1 52 ? 0.272 4.328 14.523 1 98.88 52 GLY B O 1
ATOM 1407 N N . ILE B 1 53 ? -1.933 4.578 15.016 1 98.81 53 ILE B N 1
ATOM 1408 C CA . ILE B 1 53 ? -1.943 6.02 14.781 1 98.81 53 ILE B CA 1
ATOM 1409 C C . ILE B 1 53 ? -0.989 6.707 15.758 1 98.81 53 ILE B C 1
ATOM 1411 O O . ILE B 1 53 ? -0.357 7.707 15.414 1 98.81 53 ILE B O 1
ATOM 1415 N N . GLU B 1 54 ? -0.811 6.16 16.922 1 98.62 54 GLU B N 1
ATOM 1416 C CA . GLU B 1 54 ? 0.063 6.797 17.906 1 98.62 54 GLU B CA 1
ATOM 1417 C C . GLU B 1 54 ? 1.521 6.754 17.453 1 98.62 54 GLU B C 1
ATOM 1419 O O . GLU B 1 54 ? 2.258 7.727 17.625 1 98.62 54 GLU B O 1
ATOM 1424 N N . ALA B 1 55 ? 1.941 5.598 16.891 1 98.62 55 ALA B N 1
ATOM 1425 C CA . ALA B 1 55 ? 3.297 5.496 16.344 1 98.62 55 ALA B CA 1
ATOM 1426 C C . ALA B 1 55 ? 3.51 6.488 15.211 1 98.62 55 ALA B C 1
ATOM 1428 O O . ALA B 1 55 ? 4.574 7.102 15.102 1 98.62 55 ALA B O 1
ATOM 1429 N N . ILE B 1 56 ? 2.484 6.664 14.383 1 98.31 56 ILE B N 1
ATOM 1430 C CA . ILE B 1 56 ? 2.568 7.578 13.242 1 98.31 56 ILE B CA 1
ATOM 1431 C C . ILE B 1 56 ? 2.664 9.016 13.742 1 98.31 56 ILE B C 1
ATOM 1433 O O . ILE B 1 56 ? 3.488 9.797 13.258 1 98.31 56 ILE B O 1
ATOM 1437 N N . ARG B 1 57 ? 1.867 9.375 14.75 1 98.06 57 ARG B N 1
ATOM 1438 C CA . ARG B 1 57 ? 1.885 10.711 15.336 1 98.06 57 ARG B CA 1
ATOM 1439 C C . ARG B 1 57 ? 3.242 11.016 15.961 1 98.06 57 ARG B C 1
ATOM 1441 O O . ARG B 1 57 ? 3.795 12.102 15.758 1 98.06 57 ARG B O 1
ATOM 1448 N N . GLU B 1 58 ? 3.793 10.07 16.672 1 97.56 58 GLU B N 1
ATOM 1449 C CA . GLU B 1 58 ? 5.09 10.266 17.312 1 97.56 58 GLU B CA 1
ATOM 1450 C C . GLU B 1 58 ? 6.195 10.461 16.281 1 97.56 58 GLU B C 1
ATOM 1452 O O . GLU B 1 58 ? 7.078 11.297 16.469 1 97.56 58 GLU B O 1
ATOM 1457 N N . PHE B 1 59 ? 6.141 9.719 15.297 1 97.12 59 PHE B N 1
ATOM 1458 C CA . PHE B 1 59 ? 7.117 9.836 14.227 1 97.12 59 PHE B CA 1
ATOM 1459 C C . PHE B 1 59 ? 7.055 11.219 13.586 1 97.12 59 PHE B C 1
ATOM 1461 O O . PHE B 1 59 ? 8.086 11.859 13.367 1 97.12 59 PHE B O 1
ATOM 1468 N N . ARG B 1 60 ? 5.82 11.664 13.234 1 96.75 60 ARG B N 1
ATOM 1469 C CA . ARG B 1 60 ? 5.656 12.953 12.562 1 96.75 60 ARG B CA 1
ATOM 1470 C C . ARG B 1 60 ? 6.168 14.094 13.438 1 96.75 60 ARG B C 1
ATOM 1472 O O . ARG B 1 60 ? 6.762 15.047 12.93 1 96.75 60 ARG B O 1
ATOM 1479 N N . LYS B 1 61 ? 5.941 14.023 14.711 1 94.44 61 LYS B N 1
ATOM 1480 C CA . LYS B 1 61 ? 6.406 15.039 15.648 1 94.44 61 LYS B CA 1
ATOM 1481 C C . LYS B 1 61 ? 7.93 15.133 15.641 1 94.44 61 LYS B C 1
ATOM 1483 O O . LYS B 1 61 ? 8.492 16.234 15.758 1 94.44 61 LYS B O 1
ATOM 1488 N N . GLY B 1 62 ? 8.594 14.023 15.516 1 91.5 62 GLY B N 1
ATOM 1489 C CA . GLY B 1 62 ? 10.047 13.969 15.602 1 91.5 62 GLY B CA 1
ATOM 1490 C C . GLY B 1 62 ? 10.727 14.234 14.273 1 91.5 62 GLY B C 1
ATOM 1491 O O . GLY B 1 62 ? 11.914 14.578 14.234 1 91.5 62 GLY B O 1
ATOM 1492 N N . ARG B 1 63 ? 10.117 14.227 13.188 1 88.88 63 ARG B N 1
ATOM 1493 C CA . ARG B 1 63 ? 10.703 14.227 11.852 1 88.88 63 ARG B CA 1
ATOM 1494 C C . ARG B 1 63 ? 11.039 15.648 11.406 1 88.88 63 ARG B C 1
ATOM 1496 O O . ARG B 1 63 ? 12.055 15.867 10.742 1 88.88 63 ARG B O 1
ATOM 1503 N N . GLY B 1 64 ? 10.211 16.609 11.781 1 89.31 64 GLY B N 1
ATOM 1504 C CA . GLY B 1 64 ? 10.43 17.984 11.367 1 89.31 64 GLY B CA 1
ATOM 1505 C C . GLY B 1 64 ? 10.062 18.234 9.922 1 89.31 64 GLY B C 1
ATOM 1506 O O . GLY B 1 64 ? 10.656 19.094 9.266 1 89.31 64 GLY B O 1
ATOM 1507 N N . GLY B 1 65 ? 9.195 17.344 9.414 1 93.19 65 GLY B N 1
ATOM 1508 C CA . GLY B 1 65 ? 8.703 17.562 8.055 1 93.19 65 GLY B CA 1
ATOM 1509 C C . GLY B 1 65 ? 9.258 16.562 7.059 1 93.19 65 GLY B C 1
ATOM 1510 O O . GLY B 1 65 ? 10.258 15.891 7.332 1 93.19 65 GLY B O 1
ATOM 1511 N N . SER B 1 66 ? 8.555 16.484 5.852 1 93.56 66 SER B N 1
ATOM 1512 C CA . SER B 1 66 ? 8.969 15.633 4.742 1 93.56 66 SER B CA 1
ATOM 1513 C C . SER B 1 66 ? 9.859 16.391 3.766 1 93.56 66 SER B C 1
ATOM 1515 O O . SER B 1 66 ? 9.656 17.594 3.533 1 93.56 66 SER B O 1
ATOM 1517 N N . PRO B 1 67 ? 10.883 15.664 3.178 1 93.94 67 PRO B N 1
ATOM 1518 C CA . PRO B 1 67 ? 11.562 16.297 2.045 1 93.94 67 PRO B CA 1
ATOM 1519 C C . PRO B 1 67 ? 10.594 16.766 0.96 1 93.94 67 PRO B C 1
ATOM 1521 O O . PRO B 1 67 ? 9.617 16.062 0.661 1 93.94 67 PRO B O 1
ATOM 1524 N N . GLN B 1 68 ? 10.875 17.922 0.434 1 96.31 68 GLN B N 1
ATOM 1525 C CA . GLN B 1 68 ? 10.031 18.469 -0.624 1 96.31 68 GLN B CA 1
ATOM 1526 C C . GLN B 1 68 ? 10.031 17.562 -1.85 1 96.31 68 GLN B C 1
ATOM 1528 O O . GLN B 1 68 ? 11.07 16.984 -2.203 1 96.31 68 GLN B O 1
ATOM 1533 N N . ARG B 1 69 ? 8.867 17.469 -2.357 1 97.56 69 ARG B N 1
ATOM 1534 C CA . ARG B 1 69 ? 8.734 16.594 -3.518 1 97.56 69 ARG B CA 1
ATOM 1535 C C . ARG B 1 69 ? 7.754 17.172 -4.531 1 97.56 69 ARG B C 1
ATOM 1537 O O . ARG B 1 69 ? 6.969 18.062 -4.203 1 97.56 69 ARG B O 1
ATOM 1544 N N . LYS B 1 70 ? 7.863 16.656 -5.785 1 97.19 70 LYS B N 1
ATOM 1545 C CA . LYS B 1 70 ? 6.859 16.844 -6.828 1 97.19 70 LYS B CA 1
ATOM 1546 C C . LYS B 1 70 ? 6.223 15.523 -7.23 1 97.19 70 LYS B C 1
ATOM 1548 O O . LYS B 1 70 ? 6.91 14.508 -7.359 1 97.19 70 LYS B O 1
ATOM 1553 N N . LEU B 1 71 ? 4.934 15.625 -7.371 1 98.44 71 LEU B N 1
ATOM 1554 C CA . LEU B 1 71 ? 4.23 14.406 -7.777 1 98.44 71 LEU B CA 1
ATOM 1555 C C . LEU B 1 71 ? 4.418 14.148 -9.266 1 98.44 71 LEU B C 1
ATOM 1557 O O . LEU B 1 71 ? 4.43 15.086 -10.07 1 98.44 71 LEU B O 1
ATOM 1561 N N . GLY B 1 72 ? 4.68 12.938 -9.562 1 98.38 72 GLY B N 1
ATOM 1562 C CA . GLY B 1 72 ? 4.547 12.461 -10.93 1 98.38 72 GLY B CA 1
ATOM 1563 C C . GLY B 1 72 ? 3.154 11.953 -11.25 1 98.38 72 GLY B C 1
ATOM 1564 O O . GLY B 1 72 ? 2.164 12.656 -11.055 1 98.38 72 GLY B O 1
ATOM 1565 N N . ARG B 1 73 ? 3.145 10.672 -11.805 1 98.69 73 ARG B N 1
ATOM 1566 C CA . ARG B 1 73 ? 1.86 10.055 -12.117 1 98.69 73 ARG B CA 1
ATOM 1567 C C . ARG B 1 73 ? 1.085 9.734 -10.844 1 98.69 73 ARG B C 1
ATOM 1569 O O . ARG B 1 73 ? 1.65 9.203 -9.883 1 98.69 73 ARG B O 1
ATOM 1576 N N . VAL B 1 74 ? -0.198 10.102 -10.742 1 98.94 74 VAL B N 1
ATOM 1577 C CA . VAL B 1 74 ? -1.121 9.773 -9.656 1 98.94 74 VAL B CA 1
ATOM 1578 C C . VAL B 1 74 ? -2.285 8.945 -10.211 1 98.94 74 VAL B C 1
ATOM 1580 O O . VAL B 1 74 ? -2.873 9.297 -11.234 1 98.94 74 VAL B O 1
ATOM 1583 N N . GLU B 1 75 ? -2.564 7.828 -9.609 1 98.88 75 GLU B N 1
ATOM 1584 C CA . GLU B 1 75 ? -3.699 6.98 -9.969 1 98.88 75 GLU B CA 1
ATOM 1585 C C . GLU B 1 75 ? -4.57 6.68 -8.75 1 98.88 75 GLU B C 1
ATOM 1587 O O . GLU B 1 75 ? -4.082 6.156 -7.746 1 98.88 75 GLU B O 1
ATOM 1592 N N . ILE B 1 76 ? -5.844 7.051 -8.859 1 98.94 76 ILE B N 1
ATOM 1593 C CA . ILE B 1 76 ? -6.797 6.816 -7.781 1 98.94 76 ILE B CA 1
ATOM 1594 C C . ILE B 1 76 ? -7.965 5.984 -8.297 1 98.94 76 ILE B C 1
ATOM 1596 O O . ILE B 1 76 ? -8.492 6.246 -9.383 1 98.94 76 ILE B O 1
ATOM 1600 N N . THR B 1 77 ? -8.312 4.941 -7.625 1 98.94 77 THR B N 1
ATOM 1601 C CA . THR B 1 77 ? -9.453 4.102 -7.969 1 98.94 77 THR B CA 1
ATOM 1602 C C . THR B 1 77 ? -10.406 3.975 -6.785 1 98.94 77 THR B C 1
ATOM 1604 O O . THR B 1 77 ? -9.977 3.67 -5.668 1 98.94 77 THR B O 1
ATOM 1607 N N . VAL B 1 78 ? -11.664 4.207 -7.023 1 98.88 78 VAL B N 1
ATOM 1608 C CA . VAL B 1 78 ? -12.695 4.055 -6.004 1 98.88 78 VAL B CA 1
ATOM 1609 C C . VAL B 1 78 ? -13.453 2.75 -6.23 1 98.88 78 VAL B C 1
ATOM 1611 O O . VAL B 1 78 ? -13.875 2.455 -7.348 1 98.88 78 VAL B O 1
ATOM 1614 N N . TYR B 1 79 ? -13.539 1.968 -5.152 1 98.75 79 TYR B N 1
ATOM 1615 C CA . TYR B 1 79 ? -14.266 0.703 -5.164 1 98.75 79 TYR B CA 1
ATOM 1616 C C . TYR B 1 79 ? -15.547 0.804 -4.348 1 98.75 79 TYR B C 1
ATOM 1618 O O . TYR B 1 79 ? -15.508 0.898 -3.121 1 98.75 79 TYR B O 1
ATOM 1626 N N . GLY B 1 80 ? -16.719 0.728 -5.004 1 97.69 80 GLY B N 1
ATOM 1627 C CA . GLY B 1 80 ? -17.984 0.839 -4.293 1 97.69 80 GLY B CA 1
ATOM 1628 C C . GLY B 1 80 ? -18.188 2.199 -3.654 1 97.69 80 GLY B C 1
ATOM 1629 O O . GLY B 1 80 ? -17.844 3.227 -4.242 1 97.69 80 GLY B O 1
ATOM 1630 N N . ALA B 1 81 ? -18.766 2.158 -2.447 1 97.12 81 ALA B N 1
ATOM 1631 C CA . ALA B 1 81 ? -19.219 3.42 -1.865 1 97.12 81 ALA B CA 1
ATOM 1632 C C . ALA B 1 81 ? -18.219 3.922 -0.816 1 97.12 81 ALA B C 1
ATOM 1634 O O . ALA B 1 81 ? -18.344 5.055 -0.34 1 97.12 81 ALA B O 1
ATOM 1635 N N . ALA B 1 82 ? -17.156 3.068 -0.541 1 97.75 82 ALA B N 1
ATOM 1636 C CA . ALA B 1 82 ? -16.5 3.477 0.699 1 97.75 82 ALA B CA 1
ATOM 1637 C C . ALA B 1 82 ? -15.008 3.182 0.652 1 97.75 82 ALA B C 1
ATOM 1639 O O . ALA B 1 82 ? -14.289 3.414 1.628 1 97.75 82 ALA B O 1
ATOM 1640 N N . PHE B 1 83 ? -14.5 2.68 -0.5 1 98.75 83 PHE B N 1
ATOM 1641 C CA . PHE B 1 83 ? -13.109 2.227 -0.492 1 98.75 83 PHE B CA 1
ATOM 1642 C C . PHE B 1 83 ? -12.352 2.791 -1.686 1 98.75 83 PHE B C 1
ATOM 1644 O O . PHE B 1 83 ? -12.906 2.916 -2.779 1 98.75 83 PHE B O 1
ATOM 1651 N N . ALA B 1 84 ? -11.078 3.107 -1.483 1 98.94 84 ALA B N 1
ATOM 1652 C CA . ALA B 1 84 ? -10.266 3.6 -2.594 1 98.94 84 ALA B CA 1
ATOM 1653 C C . ALA B 1 84 ? -8.789 3.273 -2.381 1 98.94 84 ALA B C 1
ATOM 1655 O O . ALA B 1 84 ? -8.359 3.053 -1.249 1 98.94 84 ALA B O 1
ATOM 1656 N N . THR B 1 85 ? -8.094 3.16 -3.438 1 99 85 THR B N 1
ATOM 1657 C CA . THR B 1 85 ? -6.633 3.16 -3.441 1 99 85 THR B CA 1
ATOM 1658 C C . THR B 1 85 ? -6.094 4.391 -4.164 1 99 85 THR B C 1
ATOM 1660 O O . THR B 1 85 ? -6.711 4.883 -5.109 1 99 85 THR B O 1
ATOM 1663 N N . ALA B 1 86 ? -5.016 4.914 -3.699 1 99 86 ALA B N 1
ATOM 1664 C CA . ALA B 1 86 ? -4.289 6.008 -4.344 1 99 86 ALA B CA 1
ATOM 1665 C C . ALA B 1 86 ? -2.807 5.676 -4.48 1 99 86 ALA B C 1
ATOM 1667 O O . ALA B 1 86 ? -2.166 5.262 -3.512 1 99 86 ALA B O 1
ATOM 1668 N N . HIS B 1 87 ? -2.285 5.805 -5.648 1 98.94 87 HIS B N 1
ATOM 1669 C CA . HIS B 1 87 ? -0.875 5.598 -5.961 1 98.94 87 HIS B CA 1
ATOM 1670 C C . HIS B 1 87 ? -0.246 6.863 -6.535 1 98.94 87 HIS B C 1
ATOM 1672 O O . HIS B 1 87 ? -0.865 7.555 -7.348 1 98.94 87 HIS B O 1
ATOM 1678 N N . ALA B 1 88 ? 0.914 7.16 -6.062 1 98.94 88 ALA B N 1
ATOM 1679 C CA . ALA B 1 88 ? 1.63 8.32 -6.59 1 98.94 88 ALA B CA 1
ATOM 1680 C C . ALA B 1 88 ? 3.115 8.016 -6.766 1 98.94 88 ALA B C 1
ATOM 1682 O O . ALA B 1 88 ? 3.738 7.406 -5.895 1 98.94 88 ALA B O 1
ATOM 1683 N N . GLU B 1 89 ? 3.594 8.336 -7.906 1 98.75 89 GLU B N 1
ATOM 1684 C CA . GLU B 1 89 ? 5.031 8.547 -8.039 1 98.75 89 GLU B CA 1
ATOM 1685 C C . GLU B 1 89 ? 5.43 9.945 -7.562 1 98.75 89 GLU B C 1
ATOM 1687 O O . GLU B 1 89 ? 4.66 10.898 -7.703 1 98.75 89 GLU B O 1
ATOM 1692 N N . PHE B 1 90 ? 6.59 10.016 -6.988 1 98.5 90 PHE B N 1
ATOM 1693 C CA . PHE B 1 90 ? 7.059 11.352 -6.613 1 98.5 90 PHE B CA 1
ATOM 1694 C C . PHE B 1 90 ? 8.562 11.469 -6.809 1 98.5 90 PHE B C 1
ATOM 1696 O O . PHE B 1 90 ? 9.266 10.453 -6.871 1 98.5 90 PHE B O 1
ATOM 1703 N N . PHE B 1 91 ? 8.984 12.695 -6.922 1 97.56 91 PHE B N 1
ATOM 1704 C CA . PHE B 1 91 ? 10.383 13.047 -7.148 1 97.56 91 PHE B CA 1
ATOM 1705 C C . PHE B 1 91 ? 10.82 14.164 -6.207 1 97.56 91 PHE B C 1
ATOM 1707 O O . PHE B 1 91 ? 10.234 15.25 -6.203 1 97.56 91 PHE B O 1
ATOM 1714 N N . ARG B 1 92 ? 11.828 13.789 -5.387 1 95.5 92 ARG B N 1
ATOM 1715 C CA . ARG B 1 92 ? 12.367 14.773 -4.457 1 95.5 92 ARG B CA 1
ATOM 1716 C C . ARG B 1 92 ? 13.383 15.688 -5.148 1 95.5 92 ARG B C 1
ATOM 1718 O O . ARG B 1 92 ? 14.039 15.273 -6.105 1 95.5 92 ARG B O 1
ATOM 1725 N N . ASP B 1 93 ? 13.539 16.812 -4.418 1 86.69 93 ASP B N 1
ATOM 1726 C CA . ASP B 1 93 ? 14.516 17.766 -4.941 1 86.69 93 ASP B CA 1
ATOM 1727 C C . ASP B 1 93 ? 15.938 17.219 -4.828 1 86.69 93 ASP B C 1
ATOM 1729 O O . ASP B 1 93 ? 16.297 16.594 -3.826 1 86.69 93 ASP B O 1
ATOM 1733 N N . ASN B 1 94 ? 16.641 17.047 -5.922 1 86.25 94 ASN B N 1
ATOM 1734 C CA . ASN B 1 94 ? 18.047 16.688 -5.957 1 86.25 94 ASN B CA 1
ATOM 1735 C C . ASN B 1 94 ? 18.25 15.172 -5.938 1 86.25 94 ASN B C 1
ATOM 1737 O O . ASN B 1 94 ? 19.234 14.68 -5.387 1 86.25 94 ASN B O 1
ATOM 1741 N N . SER B 1 95 ? 17.219 14.547 -6.121 1 85.25 95 SER B N 1
ATOM 1742 C CA . SER B 1 95 ? 17.328 13.102 -6.266 1 85.25 95 SER B CA 1
ATOM 1743 C C . SER B 1 95 ? 16.859 12.648 -7.645 1 85.25 95 SER B C 1
ATOM 1745 O O . SER B 1 95 ? 15.875 13.172 -8.172 1 85.25 95 SER B O 1
ATOM 1747 N N . ASP B 1 96 ? 17.531 11.688 -8.133 1 88.12 96 ASP B N 1
ATOM 1748 C CA . ASP B 1 96 ? 17.125 11.125 -9.414 1 88.12 96 ASP B CA 1
ATOM 1749 C C . ASP B 1 96 ? 16.297 9.852 -9.227 1 88.12 96 ASP B C 1
ATOM 1751 O O . ASP B 1 96 ? 15.789 9.289 -10.195 1 88.12 96 ASP B O 1
ATOM 1755 N N . LYS B 1 97 ? 16.125 9.57 -7.977 1 93.75 97 LYS B N 1
ATOM 1756 C CA . LYS B 1 97 ? 15.398 8.328 -7.738 1 93.75 97 LYS B CA 1
ATOM 1757 C C . LYS B 1 97 ? 13.898 8.57 -7.648 1 93.75 97 LYS B C 1
ATOM 1759 O O . LYS B 1 97 ? 13.461 9.57 -7.078 1 93.75 97 LYS B O 1
ATOM 1764 N N . ARG B 1 98 ? 13.164 7.742 -8.242 1 97.25 98 ARG B N 1
ATOM 1765 C CA . ARG B 1 98 ? 11.703 7.785 -8.141 1 97.25 98 ARG B CA 1
ATOM 1766 C C . ARG B 1 98 ? 11.234 7.309 -6.77 1 97.25 98 ARG B C 1
ATOM 1768 O O . ARG B 1 98 ? 11.68 6.266 -6.281 1 97.25 98 ARG B O 1
ATOM 1775 N N . GLY B 1 99 ? 10.422 8.141 -6.105 1 97.69 99 GLY B N 1
ATOM 1776 C CA . GLY B 1 99 ? 9.672 7.691 -4.941 1 97.69 99 GLY B CA 1
ATOM 1777 C C . GLY B 1 99 ? 8.289 7.184 -5.285 1 97.69 99 GLY B C 1
ATOM 1778 O O . GLY B 1 99 ? 7.707 7.578 -6.301 1 97.69 99 GLY B O 1
ATOM 1779 N N . ARG B 1 100 ? 7.738 6.316 -4.52 1 98.75 100 ARG B N 1
ATOM 1780 C CA . ARG B 1 100 ? 6.383 5.801 -4.68 1 98.75 100 ARG B CA 1
ATOM 1781 C C . ARG B 1 100 ? 5.609 5.875 -3.365 1 98.75 100 ARG B C 1
ATOM 1783 O O . ARG B 1 100 ? 6.172 5.637 -2.295 1 98.75 100 ARG B O 1
ATOM 1790 N N . GLN B 1 101 ? 4.371 6.207 -3.496 1 98.94 101 GLN B N 1
ATOM 1791 C CA . GLN B 1 101 ? 3.439 6.203 -2.373 1 98.94 101 GLN B CA 1
ATOM 1792 C C . GLN B 1 101 ? 2.152 5.461 -2.727 1 98.94 101 GLN B C 1
ATOM 1794 O O . GLN B 1 101 ? 1.537 5.734 -3.76 1 98.94 101 GLN B O 1
ATOM 1799 N N . SER B 1 102 ? 1.801 4.477 -1.915 1 98.94 102 SER B N 1
ATOM 1800 C CA . SER B 1 102 ? 0.502 3.816 -1.997 1 98.94 102 SER B CA 1
ATOM 1801 C C . SER B 1 102 ? -0.326 4.066 -0.741 1 98.94 102 SER B C 1
ATOM 1803 O O . SER B 1 102 ? 0.194 3.998 0.375 1 98.94 102 SER B O 1
ATOM 1805 N N . GLN B 1 103 ? -1.572 4.383 -0.959 1 99 103 GLN B N 1
ATOM 1806 C CA . GLN B 1 103 ? -2.488 4.574 0.16 1 99 103 GLN B CA 1
ATOM 1807 C C . GLN B 1 103 ? -3.787 3.801 -0.054 1 99 103 GLN B C 1
ATOM 1809 O O . GLN B 1 103 ? -4.266 3.684 -1.184 1 99 103 GLN B O 1
ATOM 1814 N N . ALA B 1 104 ? -4.348 3.238 1.019 1 99 104 ALA B N 1
ATOM 1815 C CA . ALA B 1 104 ? -5.727 2.762 1.073 1 99 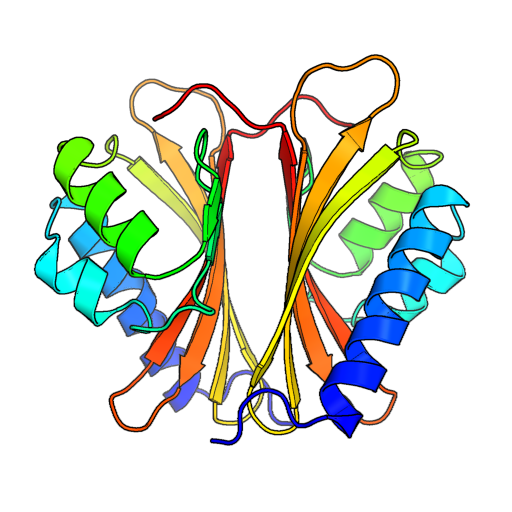104 ALA B CA 1
ATOM 1816 C C . ALA B 1 104 ? -6.605 3.719 1.876 1 99 104 ALA B C 1
ATOM 1818 O O . ALA B 1 104 ? -6.223 4.164 2.961 1 99 104 ALA B O 1
ATOM 1819 N N . TRP B 1 105 ? -7.73 4.062 1.301 1 98.94 105 TRP B N 1
ATOM 1820 C CA . TRP B 1 105 ? -8.672 5.004 1.893 1 98.94 105 TRP B CA 1
ATOM 1821 C C . TRP B 1 105 ? -10.016 4.332 2.172 1 98.94 105 TRP B C 1
ATOM 1823 O O . TRP B 1 105 ? -10.492 3.527 1.368 1 98.94 105 TRP B O 1
ATOM 1833 N N . VAL B 1 106 ? -10.555 4.641 3.303 1 98.94 106 VAL B N 1
ATOM 1834 C CA . VAL B 1 106 ? -11.906 4.215 3.652 1 98.94 106 VAL B CA 1
ATOM 1835 C C . VAL B 1 106 ? -12.766 5.434 3.975 1 98.94 106 VAL B C 1
ATOM 1837 O O . VAL B 1 106 ? -12.305 6.379 4.617 1 98.94 106 VAL B O 1
ATOM 1840 N N . ARG B 1 107 ? -13.945 5.426 3.463 1 98.56 107 ARG B N 1
ATOM 1841 C CA . ARG B 1 107 ? -14.898 6.496 3.742 1 98.56 107 ARG B CA 1
ATOM 1842 C C . ARG B 1 107 ? -15.695 6.199 5.008 1 98.56 107 ARG B C 1
ATOM 1844 O O . ARG B 1 107 ? -16.547 5.301 5.023 1 98.56 107 ARG B O 1
ATOM 1851 N N . PHE B 1 108 ? -15.398 6.914 6.055 1 97.81 108 PHE B N 1
ATOM 1852 C CA . PHE B 1 108 ? -16.125 6.832 7.312 1 97.81 108 PHE B CA 1
ATOM 1853 C C . PHE B 1 108 ? -17.141 7.961 7.418 1 97.81 108 PHE B C 1
ATOM 1855 O O . PHE B 1 108 ? -17.328 8.727 6.473 1 97.81 108 PHE B O 1
ATOM 1862 N N . ALA B 1 109 ? -17.891 8.023 8.492 1 96.19 109 ALA B N 1
ATOM 1863 C CA . ALA B 1 109 ? -18.906 9.039 8.688 1 96.19 109 ALA B CA 1
ATOM 1864 C C . ALA B 1 109 ? -18.312 10.445 8.625 1 96.19 109 ALA B C 1
ATOM 1866 O O . ALA B 1 109 ? -18.953 11.383 8.156 1 96.19 109 ALA B O 1
ATOM 1867 N N . ASP B 1 110 ? -17.031 10.562 9.008 1 96.38 110 ASP B N 1
ATOM 1868 C CA . ASP B 1 110 ? -16.406 11.875 9.047 1 96.38 110 ASP B CA 1
ATOM 1869 C C . ASP B 1 110 ? -15.5 12.086 7.832 1 96.38 110 ASP B C 1
ATOM 1871 O O . ASP B 1 110 ? -14.602 12.922 7.859 1 96.38 110 ASP B O 1
ATOM 1875 N N . GLY B 1 111 ? -15.742 11.273 6.797 1 97.75 111 GLY B N 1
ATOM 1876 C CA . GLY B 1 111 ? -15.062 11.508 5.535 1 97.75 111 GLY B CA 1
ATOM 1877 C C . GLY B 1 111 ? -14.023 10.445 5.211 1 97.75 111 GLY B C 1
ATOM 1878 O O . GLY B 1 111 ? -13.961 9.406 5.875 1 97.75 111 GLY B O 1
ATOM 1879 N N . TRP B 1 112 ? -13.312 10.68 4.145 1 98.81 112 TRP B N 1
ATOM 1880 C CA . TRP B 1 112 ? -12.266 9.773 3.678 1 98.81 112 TRP B CA 1
ATOM 1881 C C . TRP B 1 112 ? -11.047 9.836 4.586 1 98.81 112 TRP B C 1
ATOM 1883 O O . TRP B 1 112 ? -10.562 10.922 4.918 1 98.81 112 TRP B O 1
ATOM 1893 N N . LYS B 1 113 ? -10.531 8.648 5.02 1 98.94 113 LYS B N 1
ATOM 1894 C CA . LYS B 1 113 ? -9.328 8.547 5.848 1 98.94 113 LYS B CA 1
ATOM 1895 C C . LYS B 1 113 ? -8.352 7.527 5.27 1 98.94 113 LYS B C 1
ATOM 1897 O O . LYS B 1 113 ? -8.766 6.477 4.773 1 98.94 113 LYS B O 1
ATOM 1902 N N . VAL B 1 114 ? -7.098 7.863 5.375 1 98.94 114 VAL B N 1
ATOM 1903 C CA . VAL B 1 114 ? -6.062 6.871 5.098 1 98.94 114 VAL B CA 1
ATOM 1904 C C . VAL B 1 114 ? -6.047 5.82 6.203 1 98.94 114 VAL B C 1
ATOM 1906 O O . VAL B 1 114 ? -5.953 6.156 7.387 1 98.94 114 VAL B O 1
ATOM 1909 N N . VAL B 1 115 ? -6.133 4.551 5.816 1 98.94 115 VAL B N 1
ATOM 1910 C CA . VAL B 1 115 ? -6.027 3.471 6.793 1 98.94 115 VAL B CA 1
ATOM 1911 C C . VAL B 1 115 ? -4.703 2.736 6.613 1 98.94 115 VAL B C 1
ATOM 1913 O O . VAL B 1 115 ? -4.273 1.985 7.492 1 98.94 115 VAL B O 1
ATOM 1916 N N . SER B 1 116 ? -4.055 2.924 5.516 1 98.94 116 SER B N 1
ATOM 1917 C CA . SER B 1 116 ? -2.768 2.32 5.188 1 98.94 116 SER B CA 1
ATOM 1918 C C . SER B 1 116 ? -1.958 3.215 4.254 1 98.94 116 SER B C 1
ATOM 1920 O O . SER B 1 116 ? -2.502 3.789 3.309 1 98.94 116 SER B O 1
ATOM 1922 N N . ALA B 1 117 ? -0.73 3.342 4.516 1 98.94 117 ALA B N 1
ATOM 1923 C CA . ALA B 1 117 ? 0.189 4.035 3.617 1 98.94 117 ALA B CA 1
ATOM 1924 C C . ALA B 1 117 ? 1.523 3.301 3.523 1 98.94 117 ALA B C 1
ATOM 1926 O O . ALA B 1 117 ? 1.997 2.732 4.512 1 98.94 117 ALA B O 1
ATOM 1927 N N . HIS B 1 118 ? 2.123 3.285 2.371 1 98.94 118 HIS B N 1
ATOM 1928 C CA . HIS B 1 118 ? 3.436 2.721 2.078 1 98.94 118 HIS B CA 1
ATOM 1929 C C . HIS B 1 118 ? 4.246 3.646 1.177 1 98.94 118 HIS B C 1
ATOM 1931 O O . HIS B 1 118 ? 3.828 3.951 0.057 1 98.94 118 HIS B O 1
ATOM 1937 N N . VAL B 1 119 ? 5.312 4.176 1.69 1 98.62 119 VAL B N 1
ATOM 1938 C CA . VAL B 1 119 ? 6.207 5.066 0.959 1 98.62 119 VAL B CA 1
ATOM 1939 C C . VAL B 1 119 ? 7.582 4.418 0.819 1 98.62 119 VAL B C 1
ATOM 1941 O O . VAL B 1 119 ? 8.109 3.844 1.776 1 98.62 119 VAL B O 1
ATOM 1944 N N . SER B 1 120 ? 8.156 4.461 -0.379 1 98.25 120 SER B N 1
ATOM 1945 C CA . SER B 1 120 ? 9.484 3.9 -0.597 1 98.25 120 SER B CA 1
ATOM 1946 C C . SER B 1 120 ? 10.227 4.648 -1.697 1 98.25 120 SER B C 1
ATOM 1948 O O . SER B 1 120 ? 9.617 5.383 -2.477 1 98.25 120 SER B O 1
ATOM 1950 N N . ILE B 1 121 ? 11.523 4.492 -1.611 1 96.75 121 ILE B N 1
ATOM 1951 C CA . ILE B 1 121 ? 12.375 4.891 -2.73 1 96.75 121 ILE B CA 1
ATOM 1952 C C . ILE B 1 121 ? 12.695 3.67 -3.592 1 96.75 121 ILE B C 1
ATOM 1954 O O . ILE B 1 121 ? 13.062 2.613 -3.068 1 96.75 121 ILE B O 1
ATOM 1958 N N . GLU B 1 122 ? 12.438 3.838 -4.875 1 95.75 122 GLU B N 1
ATOM 1959 C CA . GLU B 1 122 ? 12.602 2.74 -5.824 1 95.75 122 GLU B CA 1
ATOM 1960 C C . GLU B 1 122 ? 13.992 2.119 -5.719 1 95.75 122 GLU B C 1
ATOM 1962 O O . GLU B 1 122 ? 15 2.832 -5.727 1 95.75 122 GLU B O 1
ATOM 1967 N N . GLY B 1 123 ? 14.008 0.784 -5.504 1 91.81 123 GLY B N 1
ATOM 1968 C CA . GLY B 1 123 ? 15.266 0.052 -5.477 1 91.81 123 GLY B CA 1
ATOM 1969 C C . GLY B 1 123 ? 15.641 -0.532 -6.824 1 91.81 123 GLY B C 1
ATOM 1970 O O . GLY B 1 123 ? 15.102 -0.126 -7.855 1 91.81 123 GLY B O 1
ATOM 1971 N N . ALA B 1 124 ? 16.781 -1.348 -6.781 1 82.31 124 ALA B N 1
ATOM 1972 C CA . ALA B 1 124 ? 17.156 -2.117 -7.965 1 82.31 124 ALA B CA 1
ATOM 1973 C C . ALA B 1 124 ? 16.219 -3.295 -8.172 1 82.31 124 ALA B C 1
ATOM 1975 O O . ALA B 1 124 ? 15.617 -3.801 -7.219 1 82.31 124 ALA B O 1
ATOM 1976 N N . THR B 1 125 ? 15.789 -3.611 -9.328 1 72.31 125 THR B N 1
ATOM 1977 C CA . THR B 1 125 ? 14.844 -4.668 -9.672 1 72.31 125 THR B CA 1
ATOM 1978 C C . THR B 1 125 ? 15.164 -5.949 -8.914 1 72.31 125 THR B C 1
ATOM 1980 O O . THR B 1 125 ? 16.328 -6.309 -8.758 1 72.31 125 THR B O 1
ATOM 1983 N N . SER B 1 126 ? 14.023 -6.617 -8.266 1 60.44 126 SER B N 1
ATOM 1984 C CA . SER B 1 126 ? 14.18 -7.848 -7.5 1 60.44 126 SER B CA 1
ATOM 1985 C C . SER B 1 126 ? 14.445 -9.039 -8.414 1 60.44 126 SER B C 1
ATOM 1987 O O . SER B 1 126 ? 13.992 -9.062 -9.562 1 60.44 126 SER B O 1
#

Sequence (252 aa):
MRLNDPVLLKEVTEAFYAYEAALMADDIPAMDRLFREAAETIRFGVGEVLYGIEAIREFRKGRGGSPQRKLGRVEITVYGAAFATAHAEFFRDNSDKRGRQSQAWVRFADGWKVVSAHVSIEGATSMRLNDPVLLKEVTEAFYAYEAALMADDIPAMDRLFREAAETIRFGVGEVLYGIEAIREFRKGRGGSPQRKLGRVEITVYGAAFATAHAEFFRDNSDKRGRQSQAWVRFADGWKVVSAHVSIEGATS

Foldseek 3Di:
DDKCPPVLVVQVVVLVVQCVVCQQVLVLVSVLLQADQFQQAWEAEAPDTAGGSVSVSVCSVPPVGDADKDWDDWDKMDDPDFKIKIKIWIGGDPDPWIKIKIFIWTQDPSGIHTRYMYIHTDDDDD/DDKCPPVLVVQVVVLVVQCVVCQQVLVLVSVLLQADQFQQAWEAEAPDTAGGSVSVSVCSVPPVGDADKDWDDKDKMDDPDFKIKIKIWIGGDPDPWIKIKIFIWTQDPSGIHTRYMYIHTDDDDD

InterPro domains:
  IPR024507 AtzH-like [PF11533] (2-121)
  IPR032710 NTF2-like domain superfamily [SSF54427] (1-120)

Organism: Asticcacaulis excentricus (strain ATCC 15261 / DSM 4724 / KCTC 12464 / NCIMB 9791 / VKM B-1370 / CB 48) (NCBI:txid573065)